Protein AF-A0A7S4FBF1-F1 (afdb_monomer)

pLDDT: mean 82.81, std 14.01, range [40.41, 96.81]

Radius of gyration: 45.43 Å; Cα contacts (8 Å, |Δi|>4): 68; chains: 1; bounding box: 79×94×120 Å

Secondary structure (DSSP, 8-state):
--------TT------S--TT-PPPPSSSPPPTTSHHHHHHHHTT--TT--SSTTS-S--SPPPP----S-PPTTHHHHHHHHHHHHHHSPPPPHHHHHHH--HHHHHHHHHHHHHHHHHHHHHHHHHHTTEETTTTEE-SSHHHHHHHHHSHHHHHHHHHHHHHHHHHHHHHHTS---------TTSSS--

Foldseek 3Di:
DDDDPDDDPPPPPDPPDDCVPADDDDLVDDGDCPHPVNVVCVVVVDDPPFADDDVSPHDNGDDDDDDPPDPDDPCPVVVVVVVVCVVVVDDDDDPVRVVVPDDPVRVVVVVVVVVVVVVVVVVLVVVQVVLADPLVRDGDNDPVVSVCCCPDPVSVVSVVVVVVVVVVVVVVVVPDDPDPPPDDDPPPPPDD

Mean predicted aligned error: 16.83 Å

Sequence (192 aa):
ADGDRALSIDARIEQAFDDTGVVMASMDAPVPQWNRGYQLLRLMGWKENTGLGKDGGGIVDPVRIREQVTTSGLGKETEYNERAEEATESRRALTSELIAFEDDAGREAREEKVAAQELIAERLKREIANFYCEVCDKQYTKVTEFENHMSSYDHHHKKRFKEMREAEKARTKASKPQAKKERKDPAILAAE

InterPro domains:
  IPR000467 G-patch domain [PF01585] (35-75)
  IPR000467 G-patch domain [PS50174] (33-79)
  IPR000467 G-patch domain [SM00443] (31-77)
  IPR013087 Zinc finger C2H2-type [PS00028] (133-155)
  IPR013087 Zinc finger C2H2-type [PS50157] (131-160)
  IPR036236 Zinc finger C2H2 superfamily [SSF57667] (125-167)

Structure (mmCIF, N/CA/C/O backbone):
data_AF-A0A7S4FBF1-F1
#
_entry.id   AF-A0A7S4FBF1-F1
#
loop_
_atom_site.group_PDB
_atom_site.id
_atom_site.type_symbol
_atom_site.label_atom_id
_atom_site.label_alt_id
_atom_site.label_comp_id
_atom_site.label_asym_id
_atom_site.label_entity_id
_atom_site.label_seq_id
_atom_site.pdbx_PDB_ins_code
_atom_site.Cartn_x
_atom_site.Cartn_y
_atom_site.Cartn_z
_atom_site.occupancy
_atom_site.B_iso_or_equiv
_atom_site.auth_seq_id
_atom_site.auth_comp_id
_atom_site.auth_asym_id
_atom_site.auth_atom_id
_atom_site.pdbx_PDB_model_num
ATOM 1 N N . ALA A 1 1 ? 6.937 57.266 -41.050 1.00 41.81 1 ALA A N 1
ATOM 2 C CA . ALA A 1 1 ? 5.584 56.783 -40.707 1.00 41.81 1 ALA A CA 1
ATOM 3 C C . ALA A 1 1 ? 5.590 55.305 -41.032 1.00 41.81 1 ALA A C 1
ATOM 5 O O . ALA A 1 1 ? 5.145 54.900 -42.097 1.00 41.81 1 ALA A O 1
ATOM 6 N N . ASP A 1 2 ? 6.247 54.550 -40.158 1.00 44.56 2 ASP A N 1
ATOM 7 C CA . ASP A 1 2 ? 6.531 53.132 -40.333 1.00 44.56 2 ASP A CA 1
ATOM 8 C C . ASP A 1 2 ? 5.468 52.364 -39.560 1.00 44.56 2 ASP A C 1
ATOM 10 O O . ASP A 1 2 ? 5.410 52.425 -38.335 1.00 44.56 2 ASP A O 1
ATOM 14 N N . GLY A 1 3 ? 4.547 51.759 -40.306 1.00 47.88 3 GLY A N 1
ATOM 15 C CA . GLY A 1 3 ? 3.503 50.906 -39.761 1.00 47.88 3 GLY A CA 1
ATOM 16 C C . GLY A 1 3 ? 4.058 49.509 -39.525 1.00 47.88 3 GLY A C 1
ATOM 17 O O . GLY A 1 3 ? 4.472 48.837 -40.472 1.00 47.88 3 GLY A O 1
ATOM 18 N N . ASP A 1 4 ? 4.055 49.093 -38.264 1.00 50.22 4 ASP A N 1
ATOM 19 C CA . ASP A 1 4 ? 4.448 47.769 -37.800 1.00 50.22 4 ASP A CA 1
ATOM 20 C C . ASP A 1 4 ? 3.741 46.656 -38.584 1.00 50.22 4 ASP A C 1
ATOM 22 O O . ASP A 1 4 ? 2.526 46.467 -38.507 1.00 50.22 4 ASP A O 1
ATOM 26 N N . ARG A 1 5 ? 4.519 45.862 -39.325 1.00 62.75 5 ARG A N 1
ATOM 27 C CA . ARG A 1 5 ? 4.049 44.631 -39.971 1.00 62.75 5 ARG A CA 1
ATOM 28 C C . ARG A 1 5 ? 4.113 43.472 -38.973 1.00 62.75 5 ARG A C 1
ATOM 30 O O . ARG A 1 5 ? 4.871 42.525 -39.159 1.00 62.75 5 ARG A O 1
ATOM 37 N N . ALA A 1 6 ? 3.339 43.560 -37.895 1.00 60.00 6 ALA A N 1
ATOM 38 C CA . ALA A 1 6 ? 3.151 42.449 -36.969 1.00 60.00 6 ALA A CA 1
ATOM 39 C C . ALA A 1 6 ? 2.113 41.478 -37.557 1.00 60.00 6 ALA A C 1
ATOM 41 O O . ALA A 1 6 ? 0.929 41.798 -37.646 1.00 60.00 6 ALA A O 1
ATOM 42 N N . LEU A 1 7 ? 2.555 40.298 -38.001 1.00 58.97 7 LEU A N 1
ATOM 43 C CA . LEU A 1 7 ? 1.640 39.201 -38.325 1.00 58.97 7 LEU A CA 1
ATOM 44 C C . LEU A 1 7 ? 1.011 38.705 -37.014 1.00 58.97 7 LEU A C 1
ATOM 46 O O . LEU A 1 7 ? 1.727 38.420 -36.055 1.00 58.97 7 LEU A O 1
ATOM 50 N N . SER A 1 8 ? -0.321 38.646 -36.960 1.00 64.88 8 SER A N 1
ATOM 51 C CA . SER A 1 8 ? -1.076 38.202 -35.785 1.00 64.88 8 SER A CA 1
ATOM 52 C C . SER A 1 8 ? -0.702 36.771 -35.401 1.00 64.88 8 SER A C 1
ATOM 54 O O . SER A 1 8 ? -0.670 35.899 -36.267 1.00 64.88 8 SER A O 1
ATOM 56 N N . ILE A 1 9 ? -0.495 36.514 -34.108 1.00 58.53 9 ILE A N 1
ATOM 57 C CA . ILE A 1 9 ? -0.177 35.182 -33.557 1.00 58.53 9 ILE A CA 1
ATOM 58 C C . ILE A 1 9 ? -1.266 34.144 -33.906 1.00 58.53 9 ILE A C 1
ATOM 60 O O . ILE A 1 9 ? -0.962 32.967 -34.071 1.00 58.53 9 ILE A O 1
ATOM 64 N N . ASP A 1 10 ? -2.502 34.598 -34.132 1.00 58.41 10 ASP A N 1
ATOM 65 C CA . ASP A 1 10 ? -3.644 33.766 -34.535 1.00 58.41 10 ASP A CA 1
ATOM 66 C C . ASP A 1 10 ? -3.776 33.561 -36.056 1.00 58.41 10 ASP A C 1
ATOM 68 O O . ASP A 1 10 ? -4.777 33.018 -36.528 1.00 58.41 10 ASP A O 1
ATOM 72 N N . ALA A 1 11 ? -2.789 33.986 -36.854 1.00 58.47 11 ALA A N 1
ATOM 73 C CA . ALA A 1 11 ? -2.749 33.662 -38.275 1.00 58.47 11 ALA A CA 1
ATOM 74 C C . ALA A 1 11 ? -2.477 32.160 -38.423 1.00 58.47 11 ALA A C 1
ATOM 76 O O . ALA A 1 11 ? -1.329 31.721 -38.501 1.00 58.47 11 ALA A O 1
ATOM 77 N N . ARG A 1 12 ? -3.551 31.363 -38.431 1.00 57.41 12 ARG A N 1
ATOM 78 C CA . ARG A 1 12 ? -3.523 29.942 -38.769 1.00 57.41 12 ARG A CA 1
ATOM 79 C C . ARG A 1 12 ? -2.766 29.804 -40.086 1.00 57.41 12 ARG A C 1
ATOM 81 O O . ARG A 1 12 ? -3.244 30.252 -41.123 1.00 57.41 12 ARG A O 1
ATOM 88 N N . ILE A 1 13 ? -1.566 29.233 -40.020 1.00 62.06 13 ILE A N 1
ATOM 89 C CA . ILE A 1 13 ? -0.769 28.901 -41.198 1.00 62.06 13 ILE A CA 1
ATOM 90 C C . ILE A 1 13 ? -1.584 27.854 -41.954 1.00 62.06 13 ILE A C 1
ATOM 92 O O . ILE A 1 13 ? -1.598 26.682 -41.585 1.00 62.06 13 ILE A O 1
ATOM 96 N N . GLU A 1 14 ? -2.346 28.286 -42.955 1.00 60.09 14 GLU A N 1
ATOM 97 C CA . GLU A 1 14 ? -3.004 27.360 -43.862 1.00 60.09 14 GLU A CA 1
ATOM 98 C C . GLU A 1 14 ? -1.907 26.635 -44.637 1.00 60.09 14 GLU A C 1
ATOM 100 O O . GLU A 1 14 ? -1.045 27.247 -45.273 1.00 60.09 14 GLU A O 1
ATOM 105 N N . GLN A 1 15 ? -1.896 25.312 -44.508 1.00 55.44 15 GLN A N 1
ATOM 106 C CA . GLN A 1 15 ? -0.948 24.439 -45.176 1.00 55.44 15 GLN A CA 1
ATOM 107 C C . GLN A 1 15 ? -1.244 24.519 -46.682 1.00 55.44 15 GLN A C 1
ATOM 109 O O . GLN A 1 15 ? -2.117 23.835 -47.200 1.00 55.44 15 GLN A O 1
ATOM 114 N N . ALA A 1 16 ? -0.558 25.419 -47.389 1.00 57.91 16 ALA A N 1
ATOM 115 C CA . ALA A 1 16 ? -0.802 25.732 -48.802 1.00 57.91 16 ALA A CA 1
ATOM 116 C C . ALA A 1 16 ? -0.334 24.630 -49.780 1.00 57.91 16 ALA A C 1
ATOM 118 O O . ALA A 1 16 ? -0.187 24.877 -50.977 1.00 57.91 16 ALA A O 1
ATOM 119 N N . PHE A 1 17 ? -0.051 23.427 -49.279 1.00 60.22 17 PHE A N 1
ATOM 120 C CA . PHE A 1 17 ? 0.452 22.302 -50.052 1.00 60.22 17 PHE A CA 1
ATOM 121 C C . PHE A 1 17 ? -0.444 21.086 -49.816 1.00 60.22 17 PHE A C 1
ATOM 123 O O . PHE A 1 17 ? -0.614 20.659 -48.679 1.00 60.22 17 PHE A O 1
ATOM 130 N N . ASP A 1 18 ? -1.005 20.556 -50.901 1.00 62.62 18 ASP A N 1
ATOM 131 C CA . ASP A 1 18 ? -1.851 19.363 -50.909 1.00 62.62 18 ASP A CA 1
ATOM 132 C C . ASP A 1 18 ? -0.997 18.117 -50.600 1.00 62.62 18 ASP A C 1
ATOM 134 O O . ASP A 1 18 ? -0.200 17.659 -51.426 1.00 62.62 18 ASP A O 1
ATOM 138 N N . ASP A 1 19 ? -1.105 17.608 -49.371 1.00 63.88 19 ASP A N 1
ATOM 139 C CA . ASP A 1 19 ? -0.347 16.472 -48.837 1.00 63.88 19 ASP A CA 1
ATOM 140 C C . ASP A 1 19 ? -1.054 15.121 -49.039 1.00 63.88 19 ASP A C 1
ATOM 142 O O . ASP A 1 19 ? -0.494 14.074 -48.705 1.00 63.88 19 ASP A O 1
ATOM 146 N N . THR A 1 20 ? -2.226 15.115 -49.683 1.00 64.25 20 THR A N 1
ATOM 147 C CA . THR A 1 20 ? -3.090 13.935 -49.881 1.00 64.25 20 THR A CA 1
ATOM 148 C C . THR A 1 20 ? -2.447 12.785 -50.673 1.00 64.25 20 THR A C 1
ATOM 150 O O . THR A 1 20 ? -2.983 11.677 -50.701 1.00 64.25 20 THR A O 1
ATOM 153 N N . GLY A 1 21 ? -1.274 13.003 -51.281 1.00 62.16 21 GLY A N 1
ATOM 154 C CA . GLY A 1 21 ? -0.477 11.989 -51.984 1.00 62.16 21 GLY A CA 1
ATOM 155 C C . GLY A 1 21 ? 0.921 11.728 -51.405 1.00 62.16 21 GLY A C 1
ATOM 156 O O . GLY A 1 21 ? 1.704 11.006 -52.029 1.00 62.16 21 GLY A O 1
ATOM 157 N N . VAL A 1 22 ? 1.278 12.318 -50.259 1.00 63.56 22 VAL A N 1
ATOM 158 C CA . VAL A 1 22 ? 2.599 12.152 -49.633 1.00 63.56 22 VAL A CA 1
ATOM 159 C C . VAL A 1 22 ? 2.485 11.187 -48.458 1.00 63.56 22 VAL A C 1
ATOM 161 O O . VAL A 1 22 ? 1.877 11.488 -47.438 1.00 63.56 22 VAL A O 1
ATOM 164 N N . VAL A 1 23 ? 3.109 10.013 -48.577 1.00 66.62 23 VAL A N 1
ATOM 165 C CA . VAL A 1 23 ? 3.256 9.110 -47.427 1.00 66.62 23 VAL A CA 1
ATOM 166 C C . VAL A 1 23 ? 4.219 9.748 -46.431 1.00 66.62 23 VAL A C 1
ATOM 168 O O . VAL A 1 23 ? 5.390 9.977 -46.754 1.00 66.62 23 VAL A O 1
ATOM 171 N N . MET A 1 24 ? 3.708 10.031 -45.233 1.00 68.69 24 MET A N 1
ATOM 172 C CA . MET A 1 24 ? 4.491 10.542 -44.112 1.00 68.69 24 MET A CA 1
ATOM 173 C C . MET A 1 24 ? 5.532 9.511 -43.678 1.00 68.69 24 MET A C 1
ATOM 175 O O . MET A 1 24 ? 5.262 8.309 -43.645 1.00 68.69 24 MET A O 1
ATOM 179 N N . ALA A 1 25 ? 6.733 9.984 -43.351 1.00 72.56 25 ALA A N 1
ATOM 180 C CA . ALA A 1 25 ? 7.774 9.121 -42.816 1.00 72.56 25 ALA A CA 1
ATOM 181 C C . ALA A 1 25 ? 7.333 8.558 -41.455 1.00 72.56 25 ALA A C 1
ATOM 183 O O . ALA A 1 25 ? 6.896 9.307 -40.581 1.00 72.56 25 ALA A O 1
ATOM 184 N N . SER A 1 26 ? 7.459 7.243 -41.287 1.00 80.25 26 SER A N 1
ATOM 185 C CA . SER A 1 26 ? 7.300 6.562 -40.001 1.00 80.25 26 SER A CA 1
ATOM 186 C C . SER A 1 26 ? 8.677 6.286 -39.398 1.00 80.25 26 SER A C 1
ATOM 188 O O . SER A 1 26 ? 9.653 6.127 -40.130 1.00 80.25 26 SER A O 1
ATOM 190 N N . MET A 1 27 ? 8.765 6.195 -38.069 1.00 81.56 27 MET A N 1
ATOM 191 C CA . MET A 1 27 ? 9.983 5.719 -37.399 1.00 81.56 27 MET A CA 1
ATOM 192 C C . MET A 1 27 ? 10.215 4.213 -37.602 1.00 81.56 27 MET A C 1
ATOM 194 O O . MET A 1 27 ? 11.328 3.740 -37.392 1.00 81.56 27 MET A O 1
ATOM 198 N N . ASP A 1 28 ? 9.184 3.460 -37.996 1.00 83.88 28 ASP A N 1
ATOM 199 C CA . ASP A 1 28 ? 9.226 1.994 -38.050 1.00 83.88 28 ASP A CA 1
ATOM 200 C C . ASP A 1 28 ? 9.431 1.426 -39.459 1.00 83.88 28 ASP A C 1
ATOM 202 O O . ASP A 1 28 ? 9.789 0.259 -39.601 1.00 83.88 28 ASP A O 1
ATOM 206 N N . ALA A 1 29 ? 9.208 2.228 -40.505 1.00 86.00 29 ALA A N 1
ATOM 207 C CA . ALA A 1 29 ? 9.303 1.781 -41.891 1.00 86.00 29 ALA A CA 1
ATOM 208 C C . ALA A 1 29 ? 10.042 2.807 -42.765 1.00 86.00 29 ALA A C 1
ATOM 210 O O . ALA A 1 29 ? 9.767 4.007 -42.655 1.00 86.00 29 ALA A O 1
ATOM 211 N N . PRO A 1 30 ? 10.938 2.360 -43.667 1.00 84.94 30 PRO A N 1
ATOM 212 C CA . PRO A 1 30 ? 11.642 3.255 -44.572 1.00 84.94 30 PRO A CA 1
ATOM 213 C C . PRO A 1 30 ? 10.675 3.906 -45.565 1.00 84.94 30 PRO A C 1
ATOM 215 O O . PRO A 1 30 ? 9.668 3.325 -45.977 1.00 84.94 30 PRO A O 1
ATOM 218 N N . VAL A 1 31 ? 11.010 5.125 -45.986 1.00 85.69 31 VAL A N 1
ATOM 219 C CA . VAL A 1 31 ? 10.231 5.860 -46.986 1.00 85.69 31 VAL A CA 1
ATOM 220 C C . VAL A 1 31 ? 10.289 5.110 -48.327 1.00 85.69 31 VAL A C 1
ATOM 222 O O . VAL A 1 31 ? 11.383 4.770 -48.784 1.00 85.69 31 VAL A O 1
ATOM 225 N N . PRO A 1 32 ? 9.147 4.852 -48.992 1.00 88.12 32 PRO A N 1
ATOM 226 C CA . PRO A 1 32 ? 9.122 4.041 -50.203 1.00 88.12 32 PRO A CA 1
ATOM 227 C C . PRO A 1 32 ? 9.789 4.745 -51.390 1.00 88.12 32 PRO A C 1
ATOM 229 O O . PRO A 1 32 ? 9.781 5.973 -51.494 1.00 88.12 32 PRO A O 1
ATOM 232 N N . GLN A 1 33 ? 10.294 3.960 -52.349 1.00 88.31 33 GLN A N 1
ATOM 233 C CA . GLN A 1 33 ? 11.134 4.477 -53.439 1.00 88.31 33 GLN A CA 1
ATOM 234 C C . GLN A 1 33 ? 10.450 5.488 -54.373 1.00 88.31 33 GLN A C 1
ATOM 236 O O . GLN A 1 33 ? 11.104 6.287 -55.044 1.00 88.31 33 GLN A O 1
ATOM 241 N N . TRP A 1 34 ? 9.122 5.432 -54.453 1.00 87.19 34 TRP A N 1
ATOM 242 C CA . TRP A 1 34 ? 8.322 6.336 -55.274 1.00 87.19 34 TRP A CA 1
ATOM 243 C C . TRP A 1 34 ? 8.125 7.711 -54.625 1.00 87.19 34 TRP A C 1
ATOM 245 O O . TRP A 1 34 ? 7.717 8.651 -55.306 1.00 87.19 34 TRP A O 1
ATOM 255 N N . ASN A 1 35 ? 8.410 7.850 -53.325 1.00 88.00 35 ASN A N 1
ATOM 256 C CA . ASN A 1 35 ? 8.294 9.123 -52.632 1.00 88.00 35 ASN A CA 1
ATOM 257 C C . ASN A 1 35 ? 9.267 10.138 -53.253 1.00 88.00 35 ASN A C 1
ATOM 259 O O . ASN A 1 35 ? 10.450 9.853 -53.458 1.00 88.00 35 ASN A O 1
ATOM 263 N N . ARG A 1 36 ? 8.775 11.350 -53.521 1.00 87.12 36 ARG A N 1
ATOM 264 C CA . ARG A 1 36 ? 9.565 12.426 -54.139 1.00 87.12 36 ARG A CA 1
ATOM 265 C C . ARG A 1 36 ? 10.841 12.736 -53.349 1.00 87.12 36 ARG A C 1
ATOM 267 O O . ARG A 1 36 ? 11.885 12.947 -53.955 1.00 87.12 36 ARG A O 1
ATOM 274 N N . GLY A 1 37 ? 10.788 12.706 -52.016 1.00 87.31 37 GLY A N 1
ATOM 275 C CA . GLY A 1 37 ? 11.958 12.912 -51.157 1.00 87.31 37 GLY A CA 1
ATOM 276 C C . GLY A 1 37 ? 13.026 11.831 -51.340 1.00 87.31 37 GLY A C 1
ATOM 277 O O . GLY A 1 37 ? 14.204 12.150 -51.487 1.00 87.31 37 GLY A O 1
ATOM 278 N N . TYR A 1 38 ? 12.617 10.563 -51.432 1.00 90.38 38 TYR A N 1
ATOM 279 C CA . TYR A 1 38 ? 13.526 9.448 -51.712 1.00 90.38 38 TYR A CA 1
ATOM 280 C C . TYR A 1 38 ? 14.187 9.596 -53.096 1.00 90.38 38 TYR A C 1
ATOM 282 O O . TYR A 1 38 ? 15.397 9.409 -53.240 1.00 90.38 38 TYR A O 1
ATOM 290 N N . GLN A 1 39 ? 13.417 9.992 -54.116 1.00 90.44 39 GLN A N 1
ATOM 291 C CA . GLN A 1 39 ? 13.937 10.221 -55.471 1.00 90.44 39 GLN A CA 1
ATOM 292 C C . GLN A 1 39 ? 14.945 11.377 -55.523 1.00 90.44 39 GLN A C 1
ATOM 294 O O . GLN A 1 39 ? 15.990 11.253 -56.164 1.00 90.44 39 GLN A O 1
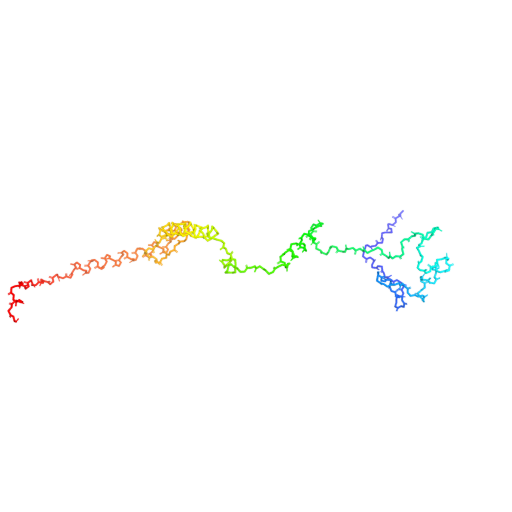ATOM 299 N N . LEU A 1 40 ? 14.666 12.478 -54.820 1.00 90.75 40 LEU A N 1
ATOM 300 C CA . LEU A 1 40 ? 15.567 13.628 -54.735 1.00 90.75 40 LEU A CA 1
ATOM 301 C C . LEU A 1 40 ? 16.881 13.275 -54.030 1.00 90.75 40 LEU A C 1
ATOM 303 O O . LEU A 1 40 ? 17.948 13.643 -54.517 1.00 90.75 40 LEU A O 1
ATOM 307 N N . LEU A 1 41 ? 16.825 12.520 -52.930 1.00 90.81 41 LEU A N 1
ATOM 308 C CA . LEU A 1 41 ? 18.026 12.060 -52.229 1.00 90.81 41 LEU A CA 1
ATOM 309 C C . LEU A 1 41 ? 18.899 11.185 -53.135 1.00 90.81 41 LEU A C 1
ATOM 311 O O . LEU A 1 41 ? 20.104 11.421 -53.236 1.00 90.81 41 LEU A O 1
ATOM 315 N N . ARG A 1 42 ? 18.295 10.236 -53.862 1.00 92.19 42 ARG A N 1
ATOM 316 C CA . ARG A 1 42 ? 19.018 9.421 -54.853 1.00 92.19 42 ARG A CA 1
ATOM 317 C C . ARG A 1 42 ? 19.701 10.267 -55.923 1.00 92.19 42 ARG A C 1
ATOM 319 O O . ARG A 1 42 ? 20.840 9.977 -56.283 1.00 92.19 42 ARG A O 1
ATOM 326 N N . LEU A 1 43 ? 19.035 11.314 -56.415 1.00 95.19 43 LEU A N 1
ATOM 327 C CA . LEU A 1 43 ? 19.605 12.221 -57.416 1.00 95.19 43 LEU A CA 1
ATOM 328 C C . LEU A 1 43 ? 20.816 12.997 -56.875 1.00 95.19 43 LEU A C 1
ATOM 330 O O . LEU A 1 43 ? 21.768 13.239 -57.610 1.00 95.19 43 LEU A O 1
ATOM 334 N N . MET A 1 44 ? 20.810 13.323 -55.582 1.00 92.56 44 MET A N 1
ATOM 335 C CA . MET A 1 44 ? 21.927 13.972 -54.885 1.00 92.56 44 MET A CA 1
ATOM 336 C C . MET A 1 44 ? 23.071 13.008 -54.525 1.00 92.56 44 MET A C 1
ATOM 338 O O . MET A 1 44 ? 24.017 13.398 -53.843 1.00 92.56 44 MET A O 1
ATOM 342 N N . GLY A 1 45 ? 23.012 11.753 -54.983 1.00 90.69 45 GLY A N 1
ATOM 343 C CA . GLY A 1 45 ? 24.063 10.755 -54.780 1.00 90.69 45 GLY A CA 1
ATOM 344 C C . GLY A 1 45 ? 23.931 9.942 -53.491 1.00 90.69 45 GLY A C 1
ATOM 345 O O . GLY A 1 45 ? 24.825 9.151 -53.185 1.00 90.69 45 GLY A O 1
ATOM 346 N N . TRP A 1 46 ? 22.829 10.091 -52.747 1.00 92.81 46 TRP A N 1
ATOM 347 C CA . TRP A 1 46 ? 22.530 9.208 -51.620 1.00 92.81 46 TRP A CA 1
ATOM 348 C C . TRP A 1 46 ? 22.188 7.793 -52.110 1.00 92.81 46 TRP A C 1
ATOM 350 O O . TRP A 1 46 ? 21.541 7.605 -53.144 1.00 92.81 46 TRP A O 1
ATOM 360 N N . LYS A 1 47 ? 22.624 6.785 -51.350 1.00 89.94 47 LYS A N 1
ATOM 361 C CA . LYS A 1 47 ? 22.387 5.364 -51.619 1.00 89.94 47 LYS A CA 1
ATOM 362 C C . LYS A 1 47 ? 21.512 4.779 -50.520 1.00 89.94 47 LYS A C 1
ATOM 364 O O . LYS A 1 47 ? 21.704 5.078 -49.344 1.00 89.94 47 LYS A O 1
ATOM 369 N N . GLU A 1 48 ? 20.585 3.915 -50.914 1.00 87.31 48 GLU A N 1
ATOM 370 C CA . GLU A 1 48 ? 19.705 3.214 -49.979 1.00 87.31 48 GLU A CA 1
ATOM 371 C C . GLU A 1 48 ? 20.521 2.439 -48.932 1.00 87.31 48 GLU A C 1
ATOM 373 O O . GLU A 1 48 ? 21.598 1.920 -49.234 1.00 87.31 48 GLU A O 1
ATOM 378 N N . ASN A 1 49 ? 20.027 2.403 -47.691 1.00 84.94 49 ASN A N 1
ATOM 379 C CA . ASN A 1 49 ? 20.674 1.765 -46.535 1.00 84.94 49 ASN A CA 1
ATOM 380 C C . ASN A 1 49 ? 22.069 2.308 -46.181 1.00 84.94 49 ASN A C 1
ATOM 382 O O . ASN A 1 49 ? 22.825 1.656 -45.464 1.00 84.94 49 ASN A O 1
ATOM 386 N N . THR A 1 50 ? 22.420 3.499 -46.672 1.00 89.56 50 THR A N 1
ATOM 387 C CA . THR A 1 50 ? 23.677 4.169 -46.329 1.00 89.56 50 THR A CA 1
ATOM 388 C C . THR A 1 50 ? 23.382 5.424 -45.518 1.00 89.56 50 THR A C 1
ATOM 390 O O . THR A 1 50 ? 22.471 6.190 -45.848 1.00 89.56 50 THR A O 1
ATOM 393 N N . GLY A 1 51 ? 24.157 5.646 -44.457 1.00 90.25 51 GLY A N 1
ATOM 394 C CA . GLY A 1 51 ? 24.081 6.868 -43.669 1.00 90.25 51 GLY A CA 1
ATOM 395 C C . GLY A 1 51 ? 24.459 8.089 -44.502 1.00 90.25 51 GLY A C 1
ATOM 396 O O . GLY A 1 51 ? 25.185 7.993 -45.493 1.00 90.25 51 GLY A O 1
ATOM 397 N N . LEU A 1 52 ? 23.974 9.265 -44.112 1.00 90.12 52 LEU A N 1
ATOM 398 C CA . LEU A 1 52 ? 24.375 10.515 -44.757 1.00 90.12 52 LEU A CA 1
ATOM 399 C C . LEU A 1 52 ? 25.776 10.951 -44.281 1.00 90.12 52 LEU A C 1
ATOM 401 O O . LEU A 1 52 ? 26.222 10.574 -43.200 1.00 90.12 52 LEU A O 1
ATOM 405 N N . GLY A 1 53 ? 26.473 11.769 -45.069 1.00 89.00 53 GLY A N 1
ATOM 406 C CA . GLY A 1 53 ? 27.799 12.305 -44.735 1.00 89.00 53 GLY A CA 1
ATOM 407 C C . GLY A 1 53 ? 28.887 11.864 -45.714 1.00 89.00 53 GLY A C 1
ATOM 408 O O . GLY A 1 53 ? 28.657 11.012 -46.567 1.00 89.00 53 GLY A O 1
ATOM 409 N N . LYS A 1 54 ? 30.080 12.461 -45.595 1.00 89.50 54 LYS A N 1
ATOM 410 C CA . LYS A 1 54 ? 31.202 12.272 -46.535 1.00 89.50 54 LYS A CA 1
ATOM 411 C C . LYS A 1 54 ? 31.583 10.800 -46.731 1.00 89.50 54 LYS A C 1
ATOM 413 O O . LYS A 1 54 ? 31.779 10.369 -47.861 1.00 89.50 54 LYS A O 1
ATOM 418 N N . ASP A 1 55 ? 31.650 10.057 -45.631 1.00 90.06 55 ASP A N 1
ATOM 419 C CA . ASP A 1 55 ? 32.048 8.646 -45.615 1.00 90.06 55 ASP A CA 1
ATOM 420 C C . ASP A 1 55 ? 30.838 7.703 -45.466 1.00 90.06 55 ASP A C 1
ATOM 422 O O . ASP A 1 55 ? 31.000 6.505 -45.260 1.00 90.06 55 ASP A O 1
ATOM 426 N N . GLY A 1 56 ? 29.610 8.236 -45.523 1.00 86.62 56 GLY A N 1
ATOM 427 C CA . GLY A 1 56 ? 28.379 7.460 -45.342 1.00 86.62 56 GLY A CA 1
ATOM 428 C C . GLY A 1 56 ? 28.141 6.924 -43.922 1.00 86.62 56 GLY A C 1
ATOM 429 O O . GLY A 1 56 ? 27.273 6.079 -43.725 1.00 86.62 56 GLY A O 1
ATOM 430 N N . GLY A 1 57 ? 28.904 7.398 -42.931 1.00 90.50 57 GLY A N 1
ATOM 431 C CA . GLY A 1 57 ? 28.849 6.944 -41.533 1.00 90.50 57 GLY A CA 1
ATOM 432 C C . GLY A 1 57 ? 27.753 7.582 -40.669 1.00 90.50 57 GLY A C 1
ATOM 433 O O . GLY A 1 57 ? 27.802 7.465 -39.447 1.00 90.50 57 GLY A O 1
ATOM 434 N N . GLY A 1 58 ? 26.806 8.308 -41.266 1.00 92.31 58 GLY A N 1
ATOM 435 C CA . GLY A 1 58 ? 25.672 8.878 -40.542 1.00 92.31 58 GLY A CA 1
ATOM 436 C C . GLY A 1 58 ? 24.710 7.814 -40.009 1.00 92.31 58 GLY A C 1
ATOM 437 O O . GLY A 1 58 ? 24.705 6.667 -40.452 1.00 92.31 58 GLY A O 1
ATOM 438 N N . ILE A 1 59 ? 23.857 8.214 -39.067 1.00 91.19 59 ILE A N 1
ATOM 439 C CA . ILE A 1 59 ? 22.801 7.351 -38.531 1.00 91.19 59 ILE A CA 1
ATOM 440 C C . ILE A 1 59 ? 21.811 7.022 -39.663 1.00 91.19 59 ILE A C 1
ATOM 442 O O . ILE A 1 59 ? 21.329 7.927 -40.344 1.00 91.19 59 ILE A O 1
ATOM 446 N N . VAL A 1 60 ? 21.544 5.729 -39.868 1.00 90.31 60 VAL A N 1
ATOM 447 C CA . VAL A 1 60 ? 20.629 5.227 -40.908 1.00 90.31 60 VAL A CA 1
ATOM 448 C C . VAL A 1 60 ? 19.175 5.299 -40.442 1.00 90.31 60 VAL A C 1
ATOM 450 O O . VAL A 1 60 ? 18.329 5.825 -41.161 1.00 90.31 60 VAL A O 1
ATOM 453 N N . ASP A 1 61 ? 18.901 4.820 -39.227 1.00 88.62 61 ASP A N 1
ATOM 454 C CA . ASP A 1 61 ? 17.549 4.760 -38.673 1.00 88.62 61 ASP A CA 1
ATOM 455 C C . ASP A 1 61 ? 17.221 6.001 -37.827 1.00 88.62 61 ASP A C 1
ATOM 457 O O . ASP A 1 61 ? 18.070 6.476 -37.068 1.00 88.62 61 ASP A O 1
ATOM 461 N N . PRO A 1 62 ? 15.991 6.537 -37.889 1.00 89.56 62 PRO A N 1
ATOM 462 C CA . PRO A 1 62 ? 15.603 7.682 -37.074 1.00 89.56 62 PRO A CA 1
ATOM 463 C C . PRO A 1 62 ? 15.817 7.442 -35.572 1.00 89.56 62 PRO A C 1
ATOM 465 O O . PRO A 1 62 ? 15.486 6.384 -35.033 1.00 89.56 62 PRO A O 1
ATOM 468 N N . VAL A 1 63 ? 16.324 8.456 -34.864 1.00 90.94 63 VAL A N 1
ATOM 469 C CA . VAL A 1 63 ? 16.468 8.394 -33.403 1.00 90.94 63 VAL A CA 1
ATOM 470 C C . VAL A 1 63 ? 15.081 8.365 -32.762 1.00 90.94 63 VAL A C 1
ATOM 472 O O . VAL A 1 63 ? 14.291 9.296 -32.925 1.00 90.94 63 VAL A O 1
ATOM 475 N N . ARG A 1 64 ? 14.787 7.300 -32.008 1.00 87.88 64 ARG A N 1
ATOM 476 C CA . ARG A 1 64 ? 13.507 7.143 -31.308 1.00 87.88 64 ARG A CA 1
ATOM 477 C C . ARG A 1 64 ? 13.432 8.084 -30.112 1.00 87.88 64 ARG A C 1
ATOM 479 O O . ARG A 1 64 ? 14.260 8.017 -29.204 1.00 87.88 64 ARG A O 1
ATOM 486 N N . ILE A 1 65 ? 12.402 8.919 -30.091 1.00 88.00 65 ILE A N 1
ATOM 487 C CA . ILE A 1 65 ? 12.093 9.778 -28.950 1.00 88.00 65 ILE A CA 1
ATOM 488 C C . ILE A 1 65 ? 11.204 8.974 -27.999 1.00 88.00 65 ILE A C 1
ATOM 490 O O . ILE A 1 65 ? 10.130 8.521 -28.387 1.00 88.00 65 ILE A O 1
ATOM 494 N N . ARG A 1 66 ? 11.657 8.771 -26.757 1.00 83.12 66 ARG A N 1
ATOM 495 C CA . ARG A 1 66 ? 10.821 8.194 -25.696 1.00 83.12 66 ARG A CA 1
ATOM 496 C C . ARG A 1 66 ? 9.972 9.304 -25.096 1.00 83.12 66 ARG A C 1
ATOM 498 O O . ARG A 1 66 ? 10.503 10.183 -24.421 1.00 83.12 66 ARG A O 1
ATOM 505 N N . GLU A 1 67 ? 8.673 9.268 -25.347 1.00 82.12 67 GLU A N 1
ATOM 506 C CA . GLU A 1 67 ? 7.742 10.214 -24.743 1.00 82.12 67 GLU A CA 1
ATOM 507 C C . GLU A 1 67 ? 7.491 9.837 -23.278 1.00 82.12 67 GLU A C 1
ATOM 509 O O . GLU A 1 67 ? 7.104 8.714 -22.964 1.00 82.12 6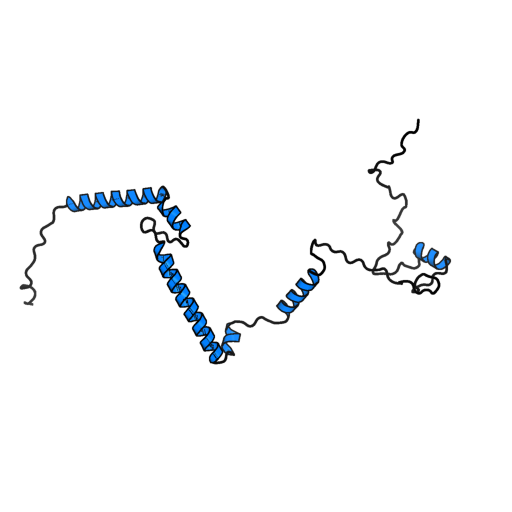7 GLU A O 1
ATOM 514 N N . GLN A 1 68 ? 7.739 10.777 -22.369 1.00 82.75 68 GLN A N 1
ATOM 515 C CA . GLN A 1 68 ? 7.364 10.647 -20.964 1.00 82.75 68 GLN A CA 1
ATOM 516 C C . GLN A 1 68 ? 5.968 11.250 -20.808 1.00 82.75 68 GLN A C 1
ATOM 518 O O . GLN A 1 68 ? 5.815 12.457 -20.639 1.00 82.75 68 GLN A O 1
ATOM 523 N N . VAL A 1 69 ? 4.949 10.400 -20.932 1.00 80.62 69 VAL A N 1
ATOM 524 C CA . VAL A 1 69 ? 3.536 10.812 -20.853 1.00 80.62 69 VAL A CA 1
ATOM 525 C C . VAL A 1 69 ? 3.142 11.172 -19.413 1.00 80.62 69 VAL A C 1
ATOM 527 O O . VAL A 1 69 ? 2.229 11.961 -19.176 1.00 80.62 69 VAL A O 1
ATOM 530 N N . THR A 1 70 ? 3.840 10.610 -18.426 1.00 84.94 70 THR A N 1
ATOM 531 C CA . THR A 1 70 ? 3.592 10.832 -17.000 1.00 84.94 70 THR A CA 1
ATOM 532 C C . THR A 1 70 ? 4.504 11.914 -16.427 1.00 84.94 70 THR A C 1
ATOM 534 O O . THR A 1 70 ? 5.657 12.063 -16.816 1.00 84.94 70 THR A O 1
ATOM 537 N N . THR A 1 71 ? 4.031 12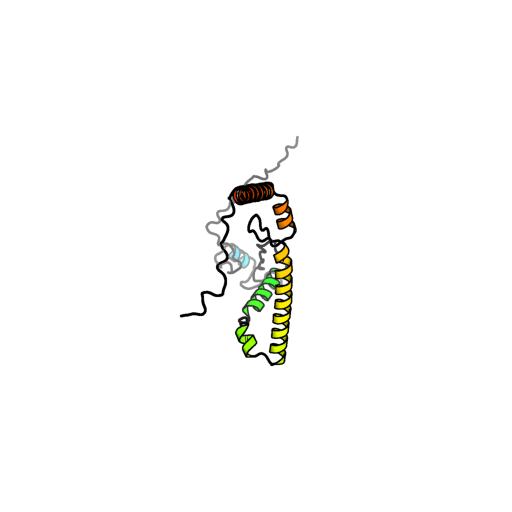.624 -15.400 1.00 87.50 71 THR A N 1
ATOM 538 C CA . THR A 1 71 ? 4.841 13.581 -14.620 1.00 87.50 71 THR A CA 1
ATOM 539 C C . THR A 1 71 ? 5.755 12.890 -13.598 1.00 87.50 71 THR A C 1
ATOM 541 O O . THR A 1 71 ? 6.099 13.466 -12.565 1.00 87.50 71 THR A O 1
ATOM 544 N N . SER A 1 72 ? 6.084 11.617 -13.820 1.00 85.69 72 SER A N 1
ATOM 545 C CA . SER A 1 72 ? 6.976 10.857 -12.951 1.00 85.69 72 SER A CA 1
ATOM 546 C C . SER A 1 72 ? 8.417 11.320 -13.138 1.00 85.69 72 SER A C 1
ATOM 548 O O . SER A 1 72 ? 8.832 11.668 -14.240 1.00 85.69 72 SER A O 1
ATOM 550 N N . GLY A 1 73 ? 9.196 11.303 -12.056 1.00 90.31 73 GLY A N 1
ATOM 551 C CA . GLY A 1 73 ? 10.628 11.574 -12.140 1.00 90.31 73 GLY A CA 1
ATOM 552 C C . GLY A 1 73 ? 11.342 10.574 -13.054 1.00 90.31 73 GLY A C 1
ATOM 553 O O . GLY A 1 73 ? 10.923 9.420 -13.183 1.00 90.31 73 GLY A O 1
ATOM 554 N N . LEU A 1 74 ? 12.445 11.015 -13.660 1.00 86.81 74 LEU A N 1
ATOM 555 C CA . LEU A 1 74 ? 13.315 10.151 -14.458 1.00 86.81 74 LEU A CA 1
ATOM 556 C C . LEU A 1 74 ? 13.771 8.946 -13.615 1.00 86.81 74 LEU A C 1
ATOM 558 O O . LEU A 1 74 ? 14.189 9.116 -12.472 1.00 86.81 74 LEU A O 1
ATOM 562 N N . GLY A 1 75 ? 13.667 7.735 -14.169 1.00 86.88 75 GLY A N 1
ATOM 563 C CA . GLY A 1 75 ? 14.033 6.486 -13.483 1.00 86.88 75 GLY A CA 1
ATOM 564 C C . GLY A 1 75 ? 12.963 5.915 -12.542 1.00 86.88 75 GLY A C 1
ATOM 565 O O . GLY A 1 75 ? 13.137 4.824 -12.012 1.00 86.88 75 GLY A O 1
ATOM 566 N N . LYS A 1 76 ? 11.825 6.593 -12.345 1.00 90.56 76 LYS A N 1
ATOM 567 C CA . LYS A 1 76 ? 10.753 6.045 -11.500 1.00 90.56 76 LYS A CA 1
ATOM 568 C C . LYS A 1 76 ? 10.043 4.855 -12.155 1.00 90.56 76 LYS A C 1
ATOM 570 O O . LYS A 1 76 ? 9.648 3.920 -11.468 1.00 90.56 76 LYS A O 1
ATOM 575 N N . GLU A 1 77 ? 9.896 4.886 -13.476 1.00 87.50 77 GLU A N 1
ATOM 576 C CA . GLU A 1 77 ? 9.295 3.797 -14.254 1.00 87.50 77 GLU 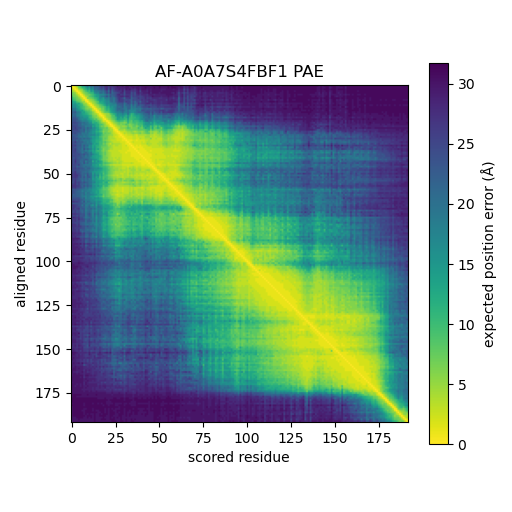A CA 1
ATOM 577 C C . GLU A 1 77 ? 10.096 2.492 -14.131 1.00 87.50 77 GLU A C 1
ATOM 579 O O . GLU A 1 77 ? 9.508 1.431 -13.937 1.00 87.50 77 GLU A O 1
ATOM 584 N N . THR A 1 78 ? 11.430 2.568 -14.157 1.00 89.12 78 THR A N 1
ATOM 585 C CA . THR A 1 78 ? 12.292 1.387 -14.006 1.00 89.12 78 THR A CA 1
ATOM 586 C C . THR A 1 78 ? 12.161 0.777 -12.615 1.00 89.12 78 THR A C 1
ATOM 588 O O . THR A 1 78 ? 11.956 -0.423 -12.506 1.00 89.12 78 THR A O 1
ATOM 591 N N . GLU A 1 79 ? 12.155 1.602 -11.563 1.00 90.62 79 GLU A N 1
ATOM 592 C CA . GLU A 1 79 ? 11.939 1.137 -10.183 1.00 90.62 79 GLU A CA 1
ATOM 593 C C . GLU A 1 79 ? 10.569 0.454 -10.015 1.00 90.62 79 GLU A C 1
ATOM 595 O O . GLU A 1 79 ? 10.453 -0.574 -9.348 1.00 90.62 79 GLU A O 1
ATOM 600 N N . TYR A 1 80 ? 9.509 1.012 -10.615 1.00 89.00 80 TYR A N 1
ATOM 601 C CA . TYR A 1 80 ? 8.183 0.393 -10.557 1.00 89.00 80 TYR A CA 1
ATOM 602 C C . TYR A 1 80 ? 8.147 -0.960 -11.262 1.00 89.00 80 TYR A C 1
ATOM 604 O O . TYR A 1 80 ? 7.544 -1.888 -10.723 1.00 89.00 80 TYR A O 1
ATOM 612 N N . ASN A 1 81 ? 8.785 -1.074 -12.427 1.00 89.75 81 ASN A N 1
ATOM 613 C CA . ASN A 1 81 ? 8.849 -2.328 -13.169 1.00 89.75 81 ASN A CA 1
ATOM 614 C C . ASN A 1 81 ? 9.642 -3.387 -12.402 1.00 89.75 81 ASN A C 1
ATOM 616 O O . ASN A 1 81 ? 9.122 -4.476 -12.205 1.00 89.75 81 ASN A O 1
ATOM 620 N N . GLU A 1 82 ? 10.820 -3.052 -11.871 1.00 92.31 82 GLU A N 1
ATOM 621 C CA . GLU A 1 82 ? 11.629 -3.969 -11.051 1.00 92.31 82 GLU A CA 1
ATOM 622 C C . GLU A 1 82 ? 10.845 -4.474 -9.836 1.00 92.31 82 GLU A C 1
ATOM 624 O O . GLU A 1 82 ? 10.792 -5.670 -9.560 1.00 92.31 82 GLU A O 1
ATOM 629 N N . ARG A 1 83 ? 10.149 -3.574 -9.134 1.00 89.88 83 ARG A N 1
ATOM 630 C CA . ARG A 1 83 ? 9.320 -3.955 -7.987 1.00 89.88 83 ARG A CA 1
ATOM 631 C C . ARG A 1 83 ? 8.117 -4.809 -8.390 1.00 89.88 83 ARG A C 1
ATOM 633 O O . ARG A 1 83 ? 7.679 -5.658 -7.613 1.00 89.88 83 ARG A O 1
ATOM 640 N N . ALA A 1 84 ? 7.533 -4.554 -9.559 1.00 91.56 84 ALA A N 1
ATOM 641 C CA . ALA A 1 84 ? 6.438 -5.357 -10.090 1.00 91.56 84 ALA A CA 1
ATOM 642 C C . ALA A 1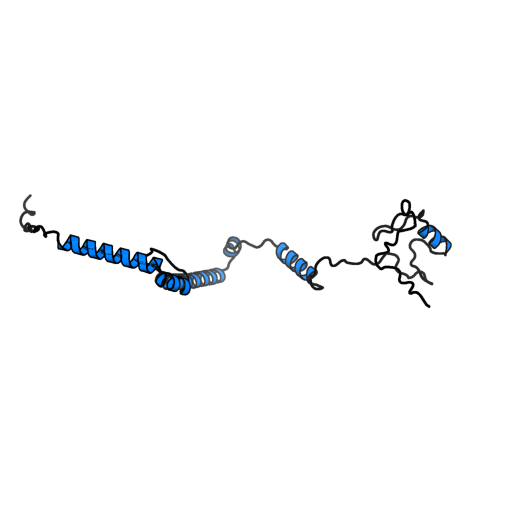 84 ? 6.927 -6.755 -10.493 1.00 91.56 84 ALA A C 1
ATOM 644 O O . ALA A 1 84 ? 6.255 -7.740 -10.189 1.00 91.56 84 ALA A O 1
ATOM 645 N N . GLU A 1 85 ? 8.103 -6.848 -11.109 1.00 90.62 85 GLU A N 1
ATOM 646 C CA . GLU A 1 85 ? 8.782 -8.101 -11.433 1.00 90.62 85 GLU A CA 1
ATOM 647 C C . GLU A 1 85 ? 9.088 -8.892 -10.159 1.00 90.62 85 GLU A C 1
ATOM 649 O O . GLU A 1 85 ? 8.600 -10.006 -10.029 1.00 90.62 85 GLU A O 1
ATOM 654 N N . GLU A 1 86 ? 9.738 -8.301 -9.154 1.00 88.88 86 GLU A N 1
ATOM 655 C CA . GLU A 1 86 ? 10.022 -8.960 -7.867 1.00 88.88 86 GLU A CA 1
ATOM 656 C C . GLU A 1 86 ? 8.735 -9.445 -7.172 1.00 88.88 86 GLU A C 1
ATOM 658 O O . GLU A 1 86 ? 8.658 -10.547 -6.626 1.00 88.88 86 GLU A O 1
ATOM 663 N N . ALA A 1 87 ? 7.668 -8.641 -7.222 1.00 87.94 87 ALA A N 1
ATOM 664 C CA . ALA A 1 87 ? 6.381 -9.019 -6.651 1.00 87.94 87 ALA A CA 1
ATOM 665 C C . ALA A 1 87 ? 5.678 -10.157 -7.414 1.00 87.94 87 ALA A C 1
ATOM 667 O O . ALA A 1 87 ? 4.813 -10.813 -6.826 1.00 87.94 87 ALA A O 1
ATOM 668 N N . THR A 1 88 ? 6.006 -10.362 -8.694 1.00 85.88 88 THR A N 1
ATOM 669 C CA . THR A 1 88 ? 5.400 -11.378 -9.574 1.00 85.88 88 THR A CA 1
ATOM 670 C C . THR A 1 88 ? 6.308 -12.575 -9.851 1.00 85.88 88 THR A C 1
ATOM 672 O O . THR A 1 88 ? 5.813 -13.595 -10.326 1.00 85.88 88 THR A O 1
ATOM 675 N N . GLU A 1 89 ? 7.592 -12.496 -9.502 1.00 85.00 89 GLU A N 1
ATOM 676 C CA . GLU A 1 89 ? 8.594 -13.536 -9.745 1.00 85.00 89 GLU A CA 1
ATOM 677 C C . GLU A 1 89 ? 8.228 -14.853 -9.055 1.00 85.00 89 GLU A C 1
ATOM 679 O O . GLU A 1 89 ? 8.429 -15.936 -9.603 1.00 85.00 89 GLU A O 1
ATOM 684 N N . SER A 1 90 ? 7.634 -14.779 -7.862 1.00 80.19 90 SER A N 1
ATOM 685 C CA . SER A 1 90 ? 7.241 -15.966 -7.113 1.00 80.19 90 SER A CA 1
ATOM 686 C C . SER A 1 90 ? 5.838 -15.864 -6.528 1.00 80.19 90 SER A C 1
ATOM 688 O O . SER A 1 90 ? 5.356 -14.809 -6.104 1.00 80.19 90 SER A O 1
ATOM 690 N N . ARG A 1 91 ? 5.164 -17.017 -6.461 1.00 85.00 91 ARG A N 1
ATOM 691 C CA . ARG A 1 91 ? 3.951 -17.160 -5.655 1.00 85.00 91 ARG A CA 1
ATOM 692 C C . ARG A 1 91 ? 4.336 -16.915 -4.198 1.00 85.00 91 ARG A C 1
ATOM 694 O O . ARG A 1 91 ? 5.113 -17.679 -3.632 1.00 85.00 91 ARG A O 1
ATOM 701 N N . ARG A 1 92 ? 3.737 -15.903 -3.569 1.00 85.06 92 ARG A N 1
ATOM 702 C CA . ARG A 1 92 ? 3.848 -15.706 -2.117 1.00 85.06 92 ARG A CA 1
ATOM 703 C C . ARG A 1 92 ? 3.334 -16.958 -1.405 1.00 85.06 92 ARG A C 1
ATOM 705 O O . ARG A 1 92 ? 2.157 -17.297 -1.549 1.00 85.06 92 ARG A O 1
ATOM 712 N N . ALA A 1 93 ? 4.215 -17.637 -0.671 1.00 85.19 93 ALA A N 1
ATOM 713 C CA . ALA A 1 93 ? 3.843 -18.796 0.131 1.00 85.19 93 ALA A CA 1
ATOM 714 C C . ALA A 1 93 ? 2.771 -18.394 1.150 1.00 85.19 93 ALA A C 1
ATOM 716 O O . ALA A 1 93 ? 2.838 -17.322 1.762 1.00 85.19 93 ALA A O 1
ATOM 717 N N . LEU A 1 94 ? 1.763 -19.248 1.315 1.00 87.75 94 LEU A N 1
ATOM 718 C CA . LEU A 1 94 ? 0.748 -19.026 2.340 1.00 87.75 94 LEU A CA 1
ATOM 719 C C . LEU A 1 94 ? 1.380 -19.210 3.722 1.00 87.75 94 LEU A C 1
ATOM 721 O O . LEU A 1 94 ? 2.277 -20.031 3.901 1.00 87.75 94 LEU A O 1
ATOM 725 N N . THR A 1 95 ? 0.869 -18.503 4.731 1.00 83.19 95 THR A N 1
ATOM 726 C CA . THR A 1 95 ? 1.340 -18.675 6.115 1.00 83.19 95 THR A CA 1
ATOM 727 C C . THR A 1 95 ? 1.212 -20.127 6.571 1.00 83.19 95 THR A C 1
ATOM 729 O O . THR A 1 95 ? 2.108 -20.630 7.229 1.00 83.19 95 THR A O 1
ATOM 732 N N . SER A 1 96 ? 0.165 -20.843 6.150 1.00 86.12 96 SER A N 1
ATOM 733 C CA . SER A 1 96 ? -0.008 -22.273 6.434 1.00 86.12 96 SER A CA 1
ATOM 734 C C . SER A 1 96 ? 1.050 -23.170 5.786 1.00 86.12 96 SER A C 1
ATOM 736 O O . SER A 1 96 ? 1.393 -24.199 6.355 1.00 86.12 96 SER A O 1
ATOM 738 N N . GLU A 1 97 ? 1.553 -22.803 4.604 1.00 86.62 97 GLU A N 1
ATOM 739 C CA . GLU A 1 97 ? 2.629 -23.536 3.927 1.00 86.62 97 GLU A CA 1
ATOM 740 C C . GLU A 1 97 ? 3.957 -23.297 4.652 1.00 86.62 97 GLU A C 1
ATOM 742 O O . GLU A 1 97 ? 4.668 -24.253 4.935 1.00 86.62 97 GLU A O 1
ATOM 747 N N . LEU A 1 98 ? 4.245 -22.046 5.035 1.00 85.94 98 LEU A N 1
ATOM 748 C CA . LEU A 1 98 ? 5.433 -21.701 5.822 1.00 85.94 98 LEU A CA 1
ATOM 749 C C . LEU A 1 98 ? 5.456 -22.475 7.152 1.00 85.94 98 LEU A C 1
ATOM 751 O O . LEU A 1 98 ? 6.426 -23.158 7.456 1.00 85.94 98 LEU A O 1
ATOM 755 N N . ILE A 1 99 ? 4.327 -22.465 7.867 1.00 84.62 99 ILE A N 1
ATOM 756 C CA . ILE A 1 99 ? 4.125 -23.144 9.155 1.00 84.62 99 ILE A CA 1
ATOM 757 C C . ILE A 1 99 ? 4.357 -24.659 9.067 1.00 84.62 99 ILE A C 1
ATOM 759 O O . ILE A 1 99 ? 4.775 -25.264 10.052 1.00 84.62 99 ILE A O 1
ATOM 763 N N . ALA A 1 100 ? 4.080 -25.281 7.917 1.00 83.44 100 ALA A N 1
ATOM 764 C CA . ALA A 1 100 ? 4.257 -26.719 7.727 1.00 83.44 100 ALA A CA 1
ATOM 765 C C . ALA A 1 100 ? 5.732 -27.137 7.590 1.00 83.44 100 ALA A C 1
ATOM 767 O O . ALA A 1 100 ? 6.057 -28.283 7.893 1.00 83.44 100 ALA A O 1
ATOM 768 N N . PHE A 1 101 ? 6.607 -26.224 7.153 1.00 79.31 101 PHE A N 1
ATOM 769 C CA . PHE A 1 101 ? 8.045 -26.462 6.969 1.00 79.31 101 PHE A CA 1
ATOM 770 C C . PHE A 1 101 ? 8.919 -25.798 8.047 1.00 79.31 101 PHE A C 1
ATOM 772 O O . PHE A 1 101 ? 10.141 -25.850 7.949 1.00 79.31 101 PHE A O 1
ATOM 779 N N . GLU A 1 102 ? 8.320 -25.154 9.052 1.00 83.25 102 GLU A N 1
ATOM 780 C CA . GLU A 1 102 ? 9.053 -24.504 10.142 1.00 83.25 102 GLU A CA 1
ATOM 781 C C . GLU A 1 102 ? 9.712 -25.527 11.086 1.00 83.25 102 GLU A C 1
ATOM 783 O O . GLU A 1 102 ? 9.070 -26.478 11.537 1.00 83.25 102 GLU A O 1
ATOM 788 N N . ASP A 1 103 ? 10.978 -25.276 11.437 1.00 90.12 103 ASP A N 1
ATOM 789 C CA . ASP A 1 103 ? 11.695 -25.985 12.502 1.00 90.12 103 ASP A CA 1
ATOM 790 C C . ASP A 1 103 ? 11.094 -25.670 13.888 1.00 90.12 103 ASP A C 1
ATOM 792 O O . ASP A 1 103 ? 10.397 -24.666 14.074 1.00 90.12 103 ASP A O 1
ATOM 796 N N . ASP A 1 104 ? 11.415 -26.480 14.902 1.00 85.12 104 ASP A N 1
ATOM 797 C CA . ASP A 1 104 ? 10.887 -26.316 16.269 1.00 85.12 104 ASP A CA 1
ATOM 798 C C . ASP A 1 104 ? 11.179 -24.926 16.869 1.00 85.12 104 ASP A C 1
ATOM 800 O O . ASP A 1 104 ? 10.314 -24.335 17.515 1.00 85.12 104 ASP A O 1
ATOM 804 N N . ALA A 1 105 ? 12.344 -24.344 16.570 1.00 87.62 105 ALA A N 1
ATOM 805 C CA . ALA A 1 105 ? 12.683 -22.977 16.975 1.00 87.62 105 ALA A CA 1
ATOM 806 C C . ALA A 1 105 ? 11.797 -21.911 16.293 1.00 87.62 105 ALA A C 1
ATOM 808 O O . ALA A 1 105 ? 11.484 -20.876 16.882 1.00 87.62 105 ALA A O 1
ATOM 809 N N . GLY A 1 106 ? 11.367 -22.158 15.050 1.00 86.25 106 GLY A N 1
ATOM 810 C CA . GLY A 1 106 ? 10.442 -21.282 14.325 1.00 86.25 106 GLY A CA 1
ATOM 811 C C . GLY A 1 106 ? 9.034 -21.319 14.919 1.00 86.25 106 GLY A C 1
ATOM 812 O O . GLY A 1 106 ? 8.398 -20.273 15.082 1.00 86.25 106 GLY A O 1
ATOM 813 N N . ARG A 1 107 ? 8.587 -22.513 15.327 1.00 85.38 107 ARG A N 1
ATOM 814 C CA . ARG A 1 107 ? 7.322 -22.704 16.043 1.00 85.38 107 ARG A CA 1
ATOM 815 C C . ARG A 1 107 ? 7.306 -21.938 17.365 1.00 85.38 107 ARG A C 1
ATOM 817 O O . ARG A 1 107 ? 6.377 -21.164 17.583 1.00 85.38 107 ARG A O 1
ATOM 824 N N . GLU A 1 108 ? 8.336 -22.100 18.194 1.00 90.44 108 GLU A N 1
ATOM 825 C CA . GLU A 1 108 ? 8.437 -21.420 19.493 1.00 90.44 108 GLU A CA 1
ATOM 826 C C . GLU A 1 108 ? 8.418 -19.891 19.332 1.00 90.44 108 GLU A C 1
ATOM 828 O O . GLU A 1 108 ? 7.640 -19.206 19.993 1.00 90.44 108 GLU A O 1
ATOM 833 N N . ALA A 1 109 ? 9.168 -19.342 18.371 1.00 92.56 109 ALA A N 1
ATOM 834 C CA . ALA A 1 109 ? 9.175 -17.901 18.107 1.00 92.56 109 ALA A CA 1
ATOM 835 C C . ALA A 1 109 ? 7.808 -17.360 17.641 1.00 92.56 109 ALA A C 1
ATOM 837 O O . ALA A 1 109 ? 7.458 -16.204 17.896 1.00 92.56 109 ALA A O 1
ATOM 838 N N . ARG A 1 110 ? 7.020 -18.163 16.919 1.00 88.88 110 ARG A N 1
ATOM 839 C CA . ARG A 1 110 ? 5.654 -17.804 16.514 1.00 88.88 110 ARG A CA 1
ATOM 840 C C . ARG A 1 110 ? 4.691 -17.875 17.692 1.00 88.88 110 ARG A C 1
ATOM 842 O O . ARG A 1 110 ? 3.885 -16.961 17.845 1.00 88.88 110 ARG A O 1
ATOM 849 N N . GLU A 1 111 ? 4.790 -18.910 18.516 1.00 92.12 111 GLU A N 1
ATOM 850 C CA . GLU A 1 111 ? 4.013 -19.039 19.749 1.00 92.12 111 GLU A CA 1
ATOM 851 C C . GLU A 1 111 ? 4.309 -17.882 20.712 1.00 92.12 111 GLU A C 1
ATOM 853 O O . GLU A 1 111 ? 3.373 -17.266 21.214 1.00 92.12 111 GLU A O 1
ATOM 858 N N . GLU A 1 112 ? 5.573 -17.483 20.872 1.00 95.06 112 GLU A N 1
ATOM 859 C CA . GLU A 1 112 ? 5.968 -16.313 21.666 1.00 95.06 112 GLU A CA 1
ATOM 860 C C . GLU A 1 112 ? 5.379 -15.014 21.098 1.00 95.06 112 GLU A C 1
ATOM 862 O O . GLU A 1 112 ? 4.834 -14.197 21.841 1.00 95.06 112 GLU A O 1
ATOM 867 N N . LYS A 1 113 ? 5.423 -14.819 19.772 1.00 93.81 113 LYS A N 1
ATOM 868 C CA . LYS A 1 113 ? 4.811 -13.647 19.121 1.00 93.81 113 LYS A CA 1
ATOM 869 C C . LYS A 1 113 ? 3.301 -13.608 19.314 1.00 93.81 113 LYS A C 1
ATOM 871 O O . LYS A 1 113 ? 2.763 -12.534 19.581 1.00 93.81 113 LYS A O 1
ATOM 876 N N . VAL A 1 114 ? 2.621 -14.745 19.173 1.00 95.94 114 VAL A N 1
ATOM 877 C CA . VAL A 1 114 ? 1.174 -14.846 19.404 1.00 95.94 114 VAL A CA 1
ATOM 878 C C . VAL A 1 114 ? 0.867 -14.567 20.872 1.00 95.94 114 VAL A C 1
ATOM 880 O O . VAL A 1 114 ? 0.035 -13.710 21.146 1.00 95.94 114 VAL A O 1
ATOM 883 N N . ALA A 1 115 ? 1.600 -15.169 21.809 1.00 95.88 115 ALA A N 1
ATOM 884 C CA . ALA A 1 115 ? 1.443 -14.916 23.238 1.00 95.88 115 ALA A CA 1
ATOM 885 C C . ALA A 1 115 ? 1.674 -13.434 23.589 1.00 95.88 115 ALA A C 1
ATOM 887 O O . ALA A 1 115 ? 0.884 -12.830 24.314 1.00 95.88 115 ALA A O 1
ATOM 888 N N . ALA A 1 116 ? 2.705 -12.800 23.025 1.00 95.44 116 ALA A N 1
ATOM 889 C CA . ALA A 1 116 ? 2.962 -11.373 23.205 1.00 95.44 116 ALA A CA 1
ATOM 890 C C . ALA A 1 116 ? 1.820 -10.508 22.645 1.00 95.44 116 ALA A C 1
ATOM 892 O O . ALA A 1 116 ? 1.384 -9.554 23.295 1.00 95.44 116 ALA A O 1
ATOM 893 N N . GLN A 1 117 ? 1.299 -10.844 21.461 1.00 93.88 117 GLN A N 1
ATOM 894 C CA . GLN A 1 117 ? 0.148 -10.158 20.869 1.00 93.88 117 GLN A CA 1
ATOM 895 C C . GLN A 1 117 ? -1.123 -10.345 21.700 1.00 93.88 117 GLN A C 1
ATOM 897 O O . GLN A 1 117 ? -1.871 -9.385 21.878 1.00 93.88 117 GLN A O 1
ATOM 902 N N . GLU A 1 118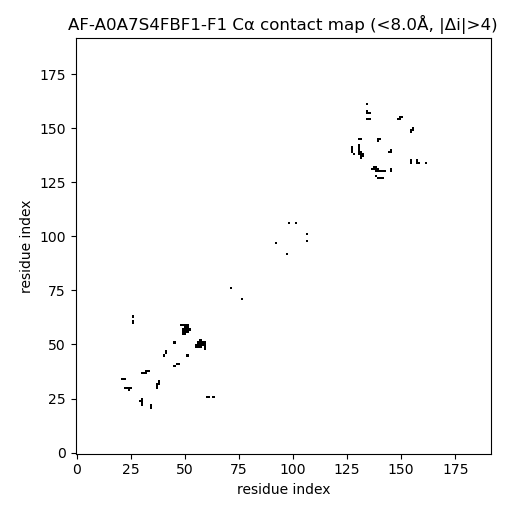 ? -1.357 -11.535 22.245 1.00 96.00 118 GLU A N 1
ATOM 903 C CA . GLU A 1 118 ? -2.490 -11.823 23.124 1.00 96.00 118 GLU A CA 1
ATOM 904 C C . GLU A 1 118 ? -2.414 -11.021 24.423 1.00 96.00 118 GLU A C 1
ATOM 906 O O . GLU A 1 118 ? -3.411 -10.413 24.813 1.00 96.00 118 GLU A O 1
ATOM 911 N N . LEU A 1 119 ? -1.233 -10.916 25.039 1.00 96.81 119 LEU A N 1
ATOM 912 C CA . LEU A 1 119 ? -1.017 -10.078 26.221 1.00 96.81 119 LEU A CA 1
ATOM 913 C C . LEU A 1 119 ? -1.291 -8.597 25.930 1.00 96.81 119 LEU A C 1
ATOM 915 O O . LEU A 1 119 ? -1.965 -7.917 26.709 1.00 96.81 119 LEU A O 1
ATOM 919 N N . ILE A 1 120 ? -0.807 -8.089 24.792 1.00 95.56 120 ILE A N 1
ATOM 920 C CA . ILE A 1 120 ? -1.081 -6.713 24.353 1.00 95.56 120 ILE A CA 1
ATOM 921 C C . ILE A 1 120 ? -2.581 -6.524 24.102 1.00 95.56 120 ILE A C 1
ATOM 923 O O . ILE A 1 120 ? -3.155 -5.522 24.528 1.00 95.56 120 ILE A O 1
ATOM 927 N N . ALA A 1 121 ? -3.236 -7.485 23.450 1.00 95.19 121 ALA A N 1
ATOM 928 C CA . ALA A 1 121 ? -4.661 -7.426 23.156 1.00 95.19 121 ALA A CA 1
ATOM 929 C C . ALA A 1 121 ? -5.516 -7.482 24.429 1.00 95.19 121 ALA A C 1
ATOM 931 O O . ALA A 1 121 ? -6.503 -6.755 24.537 1.00 95.19 121 ALA A O 1
ATOM 932 N N . GLU A 1 122 ? -5.155 -8.308 25.409 1.00 95.19 122 GLU A N 1
ATOM 933 C CA . GLU A 1 122 ? -5.847 -8.376 26.695 1.00 95.19 122 GLU A CA 1
ATOM 934 C C . GLU A 1 122 ? -5.676 -7.074 27.483 1.00 95.19 122 GLU A C 1
ATOM 936 O O . GLU A 1 122 ? -6.645 -6.536 28.026 1.00 95.19 122 GLU A O 1
ATOM 941 N N . ARG A 1 123 ? -4.460 -6.516 27.482 1.00 94.50 123 ARG A N 1
ATOM 942 C CA . ARG A 1 123 ? -4.189 -5.204 28.068 1.00 94.50 123 ARG A CA 1
ATOM 943 C C . ARG A 1 123 ? -5.054 -4.120 27.421 1.00 94.50 123 ARG A C 1
ATOM 945 O O . ARG A 1 123 ? -5.733 -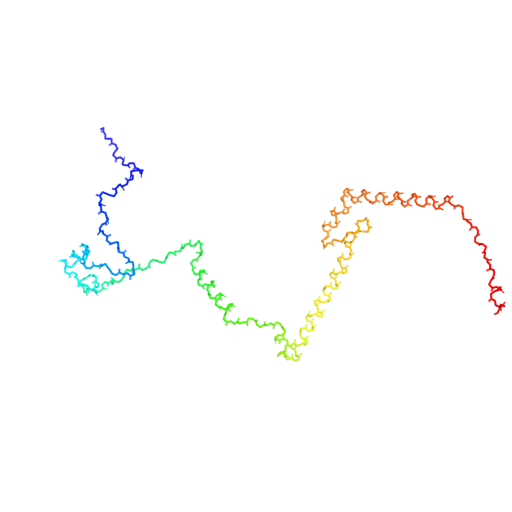3.388 28.138 1.00 94.50 123 ARG A O 1
ATOM 952 N N . LEU A 1 124 ? -5.085 -4.063 26.089 1.00 90.81 124 LEU A N 1
ATOM 953 C CA . LEU A 1 124 ? -5.901 -3.109 25.339 1.00 90.81 124 LEU A CA 1
ATOM 954 C C . LEU A 1 124 ? -7.393 -3.279 25.660 1.00 90.81 124 LEU A C 1
ATOM 956 O O . LEU A 1 124 ? -8.095 -2.295 25.862 1.00 90.81 124 LEU A O 1
ATOM 960 N N . LYS A 1 125 ? -7.887 -4.520 25.759 1.00 90.81 125 LYS A N 1
ATOM 961 C CA . LYS A 1 125 ? -9.282 -4.805 26.135 1.00 90.81 125 LYS A CA 1
ATOM 962 C C . LYS A 1 125 ? -9.622 -4.273 27.527 1.00 90.81 125 LYS A C 1
ATOM 964 O O . LYS A 1 125 ? -10.685 -3.677 27.683 1.00 90.81 125 LYS A O 1
ATOM 969 N N . ARG A 1 126 ? -8.741 -4.449 28.522 1.00 91.31 126 ARG A N 1
ATOM 970 C CA . ARG A 1 126 ? -8.952 -3.880 29.868 1.00 91.31 126 ARG A CA 1
ATOM 971 C C . ARG A 1 126 ? -8.954 -2.358 29.849 1.00 91.31 126 ARG A C 1
ATOM 973 O O . ARG A 1 126 ? -9.802 -1.753 30.491 1.00 91.31 126 ARG A O 1
ATOM 980 N N . GLU A 1 127 ? -8.031 -1.746 29.115 1.00 89.88 127 GLU A N 1
ATOM 981 C CA . GLU A 1 127 ? -7.967 -0.287 28.995 1.00 89.88 127 GLU A CA 1
ATOM 982 C C . GLU A 1 127 ? -9.217 0.268 28.293 1.00 89.88 127 GLU A C 1
ATOM 984 O O . GLU A 1 127 ? -9.809 1.234 28.768 1.00 89.88 127 GLU A O 1
ATOM 989 N N . ILE A 1 128 ? -9.678 -0.386 27.222 1.00 90.50 128 ILE A N 1
ATOM 990 C CA . ILE A 1 128 ? -10.884 0.002 26.484 1.00 90.50 128 ILE A CA 1
ATOM 991 C C . ILE A 1 128 ? -12.142 -0.174 27.342 1.00 90.50 128 ILE A C 1
ATOM 993 O O . ILE A 1 128 ? -13.021 0.681 27.285 1.00 90.50 128 ILE A O 1
ATOM 997 N N . ALA A 1 129 ? -12.232 -1.208 28.186 1.00 89.88 129 ALA A N 1
ATOM 998 C CA . ALA A 1 129 ? -13.381 -1.427 29.075 1.00 89.88 129 ALA A CA 1
ATOM 999 C C . ALA A 1 129 ? -13.701 -0.222 29.986 1.00 89.88 129 ALA A C 1
ATOM 1001 O O . ALA A 1 129 ? -14.853 -0.037 30.371 1.00 89.88 129 ALA A O 1
ATOM 1002 N N . ASN A 1 130 ? -12.718 0.641 30.269 1.00 89.62 130 ASN A N 1
ATOM 1003 C CA . ASN A 1 130 ? -12.920 1.875 31.034 1.00 89.62 130 ASN A CA 1
ATOM 1004 C C . ASN A 1 130 ? -13.754 2.930 30.283 1.00 89.62 130 ASN A C 1
ATOM 1006 O O . ASN A 1 130 ? -14.335 3.812 30.910 1.00 89.62 130 ASN A O 1
ATOM 1010 N N . PHE A 1 131 ? -13.837 2.851 28.954 1.00 94.50 131 PHE A N 1
ATOM 1011 C CA . PHE A 1 131 ? -14.587 3.776 28.099 1.00 94.50 131 PHE A CA 1
ATOM 1012 C C . PHE A 1 131 ? -16.004 3.268 27.784 1.00 94.50 131 PHE A C 1
ATOM 1014 O O . PHE A 1 131 ? -16.516 3.448 26.675 1.00 94.50 131 PHE A O 1
ATOM 1021 N N . TYR A 1 132 ? -16.644 2.611 28.753 1.00 94.50 132 TYR A N 1
ATOM 1022 C CA . TYR A 1 132 ? -18.029 2.157 28.657 1.00 94.50 132 TYR A CA 1
ATOM 1023 C C . TYR A 1 132 ? -18.988 3.147 29.324 1.00 94.50 132 TYR A C 1
ATOM 1025 O O . TYR A 1 132 ? -18.764 3.595 30.447 1.00 94.50 132 TYR A O 1
ATOM 1033 N N . CYS A 1 133 ? -20.103 3.464 28.662 1.00 94.44 133 CYS A N 1
ATOM 1034 C CA . CYS A 1 133 ? -21.165 4.281 29.243 1.00 94.44 133 CYS A CA 1
ATOM 1035 C C . CYS A 1 133 ? -22.413 3.448 29.582 1.00 94.44 133 CYS A C 1
ATOM 1037 O O . CYS A 1 133 ? -23.196 3.120 28.694 1.00 94.44 133 CYS A O 1
ATOM 1039 N N . GLU A 1 134 ? -22.681 3.223 30.872 1.00 91.88 134 GLU A N 1
ATOM 1040 C CA . GLU A 1 134 ? -23.847 2.466 31.384 1.00 91.88 134 GLU A CA 1
ATOM 1041 C C . GLU A 1 134 ? -25.213 3.168 31.228 1.00 91.88 134 GLU A C 1
ATOM 1043 O O . GLU A 1 134 ? -26.281 2.591 31.452 1.00 91.88 134 GLU A O 1
ATOM 1048 N N . VAL A 1 135 ? -25.217 4.472 30.948 1.00 92.56 135 VAL A N 1
ATOM 1049 C CA . VAL A 1 135 ? -26.459 5.227 30.696 1.00 92.56 135 VAL A CA 1
ATOM 1050 C C . VAL A 1 135 ? -26.899 5.030 29.250 1.00 92.56 135 VAL A C 1
ATOM 1052 O O . VAL A 1 135 ? -28.093 5.002 28.937 1.00 92.56 135 VAL A O 1
ATOM 1055 N N . CYS A 1 136 ? -25.920 4.927 28.357 1.00 92.75 136 CYS A N 1
ATOM 1056 C CA . CYS A 1 136 ? -26.139 4.894 26.925 1.00 92.75 136 CYS A CA 1
ATOM 1057 C C . CYS A 1 136 ? -25.978 3.504 26.315 1.00 92.75 136 CYS A C 1
ATOM 1059 O O . CYS A 1 136 ? -26.427 3.346 25.183 1.00 92.75 136 CYS A O 1
ATOM 1061 N N . ASP A 1 137 ? -25.408 2.555 27.061 1.00 92.25 137 ASP A N 1
ATOM 1062 C CA . ASP A 1 137 ? -24.991 1.220 26.624 1.00 92.25 137 ASP A CA 1
ATOM 1063 C C . ASP A 1 137 ? -24.101 1.295 25.378 1.00 92.25 137 ASP A C 1
ATOM 1065 O O . ASP A 1 137 ? -24.331 0.645 24.359 1.00 92.25 137 ASP A O 1
ATOM 1069 N N . LYS A 1 138 ? -23.100 2.183 25.447 1.00 92.94 138 LYS A N 1
ATOM 1070 C CA . LYS A 1 138 ? -22.165 2.471 24.353 1.00 92.94 138 LYS A CA 1
ATOM 1071 C C . LYS A 1 138 ? -20.730 2.273 24.816 1.00 92.94 138 LYS A C 1
ATOM 1073 O O . LYS A 1 138 ? -20.336 2.808 25.850 1.00 92.94 138 LYS A O 1
ATOM 1078 N N . GLN A 1 139 ? -19.975 1.540 24.006 1.00 94.19 139 GLN A N 1
ATOM 1079 C CA . GLN A 1 139 ? -18.545 1.326 24.167 1.00 94.19 139 GLN A CA 1
ATOM 1080 C C . GLN A 1 139 ? -17.772 2.265 23.245 1.00 94.19 139 GLN A C 1
ATOM 1082 O O . GLN A 1 139 ? -18.066 2.333 22.051 1.00 94.19 139 GLN A O 1
ATOM 1087 N N . TYR A 1 140 ? -16.770 2.950 23.787 1.00 93.81 140 TYR A N 1
ATOM 1088 C CA . TYR A 1 140 ? -15.911 3.860 23.036 1.00 93.81 140 TYR A CA 1
ATOM 1089 C C . TYR A 1 140 ? -14.498 3.290 22.922 1.00 93.81 140 TYR A C 1
ATOM 1091 O O . TYR A 1 140 ? -14.046 2.532 23.778 1.00 93.81 140 TYR A O 1
ATOM 1099 N N . THR A 1 141 ? -13.810 3.613 21.827 1.00 90.31 141 THR A N 1
ATOM 1100 C CA . THR A 1 141 ? -12.454 3.094 21.563 1.00 90.31 141 THR A CA 1
ATOM 1101 C C . THR A 1 141 ? -11.369 4.092 21.946 1.00 90.31 141 THR A C 1
ATOM 1103 O O . THR A 1 141 ? -10.280 3.691 22.348 1.00 90.31 141 THR A O 1
ATOM 1106 N N . LYS A 1 142 ? -11.671 5.393 21.854 1.00 92.12 142 LYS A N 1
ATOM 1107 C CA . LYS A 1 142 ? -10.746 6.483 22.174 1.00 92.12 142 LYS A CA 1
ATOM 1108 C C . LYS A 1 142 ? -11.243 7.285 23.371 1.00 92.12 142 LYS A C 1
ATOM 1110 O O . LYS A 1 142 ? -12.439 7.537 23.502 1.00 92.12 142 LYS A O 1
ATOM 1115 N N . VAL A 1 143 ? -10.294 7.772 24.171 1.00 93.12 143 VAL A N 1
ATOM 1116 C CA . VAL A 1 143 ? -10.547 8.638 25.338 1.00 93.12 143 VAL A CA 1
ATOM 1117 C C . VAL A 1 143 ? -11.376 9.864 24.946 1.00 93.12 143 VAL A C 1
ATOM 1119 O O . VAL A 1 143 ? -12.396 10.149 25.563 1.00 93.12 143 VAL A O 1
ATOM 1122 N N . THR A 1 144 ? -10.992 10.549 23.867 1.00 93.88 144 THR A N 1
ATOM 1123 C CA . THR A 1 144 ? -11.649 11.787 23.421 1.00 93.88 144 THR A CA 1
ATOM 1124 C C . THR A 1 144 ? -13.100 11.567 22.992 1.00 93.88 144 THR A C 1
ATOM 1126 O O . THR A 1 144 ? -13.963 12.398 23.260 1.00 93.88 144 THR A O 1
ATOM 1129 N N . GLU A 1 145 ? -13.400 10.436 22.350 1.00 94.00 145 GLU A N 1
ATOM 1130 C CA . GLU A 1 145 ? -14.767 10.072 21.963 1.00 94.00 145 GLU A CA 1
ATOM 1131 C C . GLU A 1 145 ? -15.647 9.846 23.198 1.00 94.00 145 GLU A C 1
ATOM 1133 O O . GLU A 1 145 ? -16.799 10.286 23.229 1.00 94.00 145 GLU A O 1
ATOM 1138 N N . PHE A 1 146 ? -15.092 9.207 24.231 1.00 96.00 146 PHE A N 1
ATOM 1139 C CA . PHE A 1 146 ? -15.782 8.973 25.494 1.00 96.00 146 PHE A CA 1
ATOM 1140 C C . PHE A 1 146 ? -16.029 10.273 26.267 1.00 96.00 146 PHE A C 1
ATOM 1142 O O . PHE A 1 146 ? -17.143 10.513 26.725 1.00 96.00 146 PHE A O 1
ATOM 1149 N N . GLU A 1 147 ? -15.036 11.155 26.364 1.00 94.38 147 GLU A N 1
ATOM 1150 C CA . GLU A 1 147 ? -15.181 12.459 27.028 1.00 94.38 147 GLU A CA 1
ATOM 1151 C C . GLU A 1 147 ? -16.218 13.353 26.333 1.00 94.38 147 GLU A C 1
ATOM 1153 O O . GLU A 1 147 ? -17.084 13.947 26.986 1.00 94.38 147 GLU A O 1
ATOM 1158 N N . ASN A 1 148 ? -16.194 13.394 24.999 1.00 95.44 148 ASN A N 1
ATOM 1159 C CA . ASN A 1 148 ? -17.194 14.105 24.202 1.00 95.44 148 ASN A CA 1
ATOM 1160 C C . ASN A 1 148 ? -18.594 13.518 24.405 1.00 95.44 148 ASN A C 1
ATOM 1162 O O . ASN A 1 148 ? -19.582 14.248 24.480 1.00 95.44 148 ASN A O 1
ATOM 1166 N N . HIS A 1 149 ? -18.700 12.195 24.532 1.00 95.00 149 HIS A N 1
ATOM 1167 C CA . HIS A 1 149 ? -19.963 11.566 24.879 1.00 95.00 149 HIS A CA 1
ATOM 1168 C C . HIS A 1 149 ? -20.451 11.977 26.273 1.00 95.00 149 HIS A C 1
ATOM 1170 O O . HIS A 1 149 ? -21.605 12.383 26.413 1.00 95.00 149 HIS A O 1
ATOM 1176 N N . MET A 1 150 ? -19.588 11.904 27.287 1.00 93.25 150 MET A N 1
ATOM 1177 C CA . MET A 1 150 ? -19.927 12.215 28.679 1.00 93.25 150 MET A CA 1
ATOM 1178 C C . MET A 1 150 ? -20.340 13.679 28.883 1.00 93.25 150 MET A C 1
ATOM 1180 O O . MET A 1 150 ? -21.149 13.961 29.763 1.00 93.25 150 MET A O 1
ATOM 1184 N N . SER A 1 151 ? -19.823 14.591 28.058 1.00 93.44 151 SER A N 1
ATOM 1185 C CA . SER A 1 151 ? -20.185 16.017 28.049 1.00 93.44 151 SER A CA 1
ATOM 1186 C C . SER A 1 151 ? -21.360 16.357 27.121 1.00 93.44 151 SER A C 1
ATOM 1188 O O . SER A 1 151 ? -21.866 17.481 27.149 1.00 93.44 151 SER A O 1
ATOM 1190 N N . SER A 1 152 ? -21.832 15.408 26.304 1.00 93.25 152 SER A N 1
ATOM 1191 C CA . SER A 1 152 ? -22.912 15.660 25.347 1.00 93.25 152 SER A CA 1
ATOM 1192 C C . SER A 1 152 ? -24.252 15.927 26.042 1.00 93.25 152 SER A C 1
ATOM 1194 O O . SER A 1 152 ? -24.616 15.286 27.034 1.00 93.25 152 SER A O 1
ATOM 1196 N N . TYR A 1 153 ? -25.025 16.859 25.478 1.00 94.62 153 TYR A N 1
ATOM 1197 C CA . TYR A 1 153 ? -26.362 17.205 25.967 1.00 94.62 153 TYR A CA 1
ATOM 1198 C C . TYR A 1 153 ? -27.273 15.971 26.076 1.00 94.62 153 TYR A C 1
ATOM 1200 O O . TYR A 1 153 ? -27.921 15.765 27.104 1.00 94.62 153 TYR A O 1
ATOM 1208 N N . ASP A 1 154 ? -27.253 15.100 25.063 1.00 92.50 154 ASP A N 1
ATOM 1209 C CA . ASP A 1 154 ? -28.054 13.873 25.028 1.00 92.50 154 ASP A CA 1
ATOM 1210 C C . ASP A 1 154 ? -27.685 12.888 26.143 1.00 92.50 154 ASP A C 1
ATOM 1212 O O . ASP A 1 154 ? -28.573 12.279 26.747 1.00 92.50 154 ASP A O 1
ATOM 1216 N N . HIS A 1 155 ? -26.391 12.744 26.458 1.00 94.81 155 HIS A N 1
ATOM 1217 C CA . HIS A 1 155 ? -25.945 11.905 27.570 1.00 94.81 155 HIS A CA 1
ATOM 1218 C C . HIS A 1 155 ? -26.469 12.442 28.906 1.00 94.81 155 HIS A C 1
ATOM 1220 O O . HIS A 1 155 ? -27.078 11.697 29.678 1.00 94.81 155 HIS A O 1
ATOM 1226 N N . HIS A 1 156 ? -26.307 13.744 29.160 1.00 94.88 156 HIS A N 1
ATOM 1227 C CA . HIS A 1 156 ? -26.812 14.379 30.377 1.00 94.88 156 HIS A CA 1
ATOM 1228 C C . HIS A 1 156 ? -28.329 14.265 30.512 1.00 94.88 156 HIS A C 1
ATOM 1230 O O . HIS A 1 156 ? -28.834 14.002 31.606 1.00 94.88 156 HIS A O 1
ATOM 1236 N N . HIS A 1 157 ? -29.058 14.429 29.410 1.00 94.50 157 HIS A N 1
ATOM 1237 C CA . HIS A 1 157 ? -30.502 14.268 29.389 1.00 94.50 157 HIS A CA 1
ATOM 1238 C C . HIS A 1 157 ? -30.863 12.824 29.753 1.00 94.50 157 HIS A C 1
ATOM 1240 O O . HIS A 1 157 ? -31.524 12.594 30.765 1.00 94.50 157 HIS A O 1
ATOM 1246 N N . LYS A 1 158 ? -30.330 11.831 29.029 1.00 94.06 158 LYS A N 1
ATOM 1247 C CA . LYS A 1 158 ? -30.588 10.404 29.286 1.00 94.06 158 LYS A CA 1
ATOM 1248 C C . LYS A 1 158 ? -30.240 9.990 30.721 1.00 94.06 158 LYS A C 1
ATOM 1250 O O . LYS A 1 158 ? -30.996 9.233 31.333 1.00 94.06 158 LYS A O 1
ATOM 1255 N N . LYS A 1 159 ? -29.159 10.538 31.283 1.00 95.38 159 LYS A N 1
ATOM 1256 C CA . LYS A 1 159 ? -28.768 10.339 32.684 1.00 95.38 159 LYS A CA 1
ATOM 1257 C C . LYS A 1 159 ? -29.839 10.860 33.645 1.00 95.38 159 LYS A C 1
ATOM 1259 O O . LYS A 1 159 ? -30.328 10.096 34.474 1.00 95.38 159 LYS A O 1
ATOM 1264 N N . ARG A 1 160 ? -30.278 12.112 33.477 1.00 94.56 160 ARG A N 1
ATOM 1265 C CA . ARG A 1 160 ? -31.334 12.717 34.309 1.00 94.56 160 ARG A CA 1
ATOM 1266 C C . ARG A 1 160 ? -32.663 11.960 34.210 1.00 94.56 160 ARG A C 1
ATOM 1268 O O . ARG A 1 160 ? -33.325 11.776 35.226 1.00 94.56 160 ARG A O 1
ATOM 1275 N N . PHE A 1 161 ? -33.050 11.460 33.031 1.00 93.44 161 PHE A N 1
ATOM 1276 C CA . PHE A 1 161 ? -34.259 10.625 32.896 1.00 93.44 161 PHE A CA 1
ATOM 1277 C C . PHE A 1 161 ? -34.154 9.305 33.657 1.00 93.44 161 PHE A C 1
ATOM 1279 O O . PHE A 1 161 ? -35.132 8.871 34.270 1.00 93.44 161 PHE A O 1
ATOM 1286 N N . LYS A 1 162 ? -32.983 8.659 33.622 1.00 93.06 162 LYS A N 1
ATOM 1287 C CA . LYS A 1 162 ? -32.737 7.414 34.358 1.00 93.06 162 LYS A CA 1
ATOM 1288 C C . LYS A 1 162 ? -32.850 7.653 35.868 1.00 93.06 162 LYS A C 1
ATOM 1290 O O . LYS A 1 162 ? -33.606 6.942 36.524 1.00 93.06 162 LYS A O 1
ATOM 1295 N N . GLU A 1 163 ? -32.217 8.711 36.374 1.00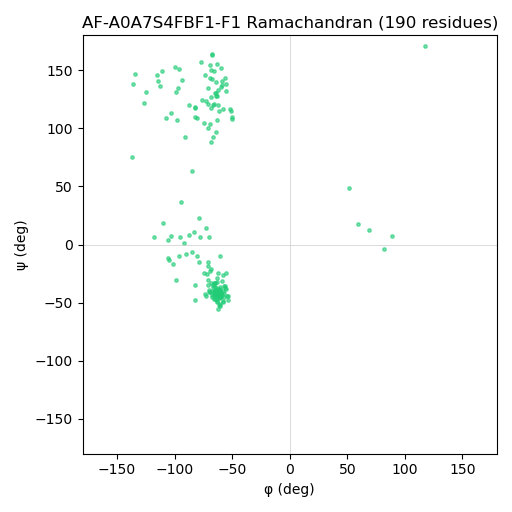 92.31 163 GLU A N 1
ATOM 1296 C CA . GLU A 1 163 ? -32.274 9.116 37.788 1.00 92.31 163 GLU A CA 1
ATOM 1297 C C . GLU A 1 163 ? -33.704 9.459 38.242 1.00 92.31 163 GLU A C 1
ATOM 1299 O O . GLU A 1 163 ? -34.157 8.971 39.276 1.00 92.31 163 GLU A O 1
ATOM 1304 N N . MET A 1 164 ? -34.462 10.227 37.447 1.00 91.38 164 MET A N 1
ATOM 1305 C CA . MET A 1 164 ? -35.865 10.552 37.748 1.00 91.38 164 MET A CA 1
ATOM 1306 C C . MET A 1 164 ? -36.733 9.292 37.833 1.00 91.38 164 MET A C 1
ATOM 1308 O O . MET A 1 164 ? -37.502 9.115 38.780 1.00 91.38 164 MET A O 1
ATOM 1312 N N . ARG A 1 165 ? -36.568 8.369 36.879 1.00 92.25 165 ARG A N 1
ATOM 1313 C CA . ARG A 1 165 ? -37.291 7.092 36.854 1.00 92.25 165 ARG A CA 1
ATOM 1314 C C . ARG A 1 165 ? -36.916 6.195 38.036 1.00 92.25 165 ARG A C 1
ATOM 1316 O O . ARG A 1 165 ? -37.765 5.472 38.555 1.00 92.25 165 ARG A O 1
ATOM 1323 N N . GLU A 1 166 ? -35.657 6.199 38.456 1.00 91.19 166 GLU A N 1
ATOM 1324 C CA . GLU A 1 166 ? -35.193 5.454 39.630 1.00 91.19 166 GLU A CA 1
ATOM 1325 C C . GLU A 1 166 ? -35.719 6.059 40.936 1.00 91.19 166 GLU A C 1
ATOM 1327 O O . GLU A 1 166 ? -36.192 5.314 41.796 1.00 91.19 166 GLU A O 1
ATOM 1332 N N . ALA A 1 167 ? -35.749 7.389 41.052 1.00 91.50 167 ALA A N 1
ATOM 1333 C CA . ALA A 1 167 ? -36.335 8.089 42.191 1.00 91.50 167 ALA A CA 1
ATOM 1334 C C . ALA A 1 167 ? -37.849 7.831 42.315 1.00 91.50 167 ALA A C 1
ATOM 1336 O O . ALA A 1 167 ? -38.339 7.567 43.416 1.00 91.50 167 ALA A O 1
ATOM 1337 N N . GLU A 1 168 ? -38.599 7.823 41.208 1.00 89.94 168 GLU A N 1
ATOM 1338 C CA . GLU A 1 168 ? -40.017 7.429 41.216 1.00 89.94 168 GLU A CA 1
ATOM 1339 C C . GLU A 1 168 ? -40.213 5.958 41.596 1.00 89.94 168 GLU A C 1
ATOM 1341 O O . GLU A 1 168 ? -41.082 5.630 42.409 1.00 89.94 168 GLU A O 1
ATOM 1346 N N . LYS A 1 169 ? -39.381 5.050 41.071 1.00 91.38 169 LYS A N 1
ATOM 1347 C CA . LYS A 1 169 ? -39.392 3.635 41.480 1.00 91.38 169 LYS A CA 1
ATOM 1348 C C . LYS A 1 169 ? -39.094 3.466 42.971 1.00 91.38 169 LYS A C 1
ATOM 1350 O O . LYS A 1 169 ? -39.703 2.619 43.619 1.00 91.38 169 LYS A O 1
ATOM 1355 N N . ALA A 1 170 ? -38.171 4.244 43.529 1.00 90.44 170 ALA A N 1
ATOM 1356 C CA . ALA A 1 170 ? -37.860 4.210 44.954 1.00 90.44 170 ALA A CA 1
ATOM 1357 C C . ALA A 1 170 ? -39.034 4.740 45.793 1.00 90.44 170 ALA A C 1
ATOM 1359 O O . ALA A 1 170 ? -39.429 4.094 46.763 1.00 90.44 170 ALA A O 1
ATOM 1360 N N . ARG A 1 171 ? -39.658 5.851 45.377 1.00 88.56 171 ARG A N 1
ATOM 1361 C CA . ARG A 1 171 ? -40.851 6.417 46.031 1.00 88.56 171 ARG A CA 1
ATOM 1362 C C . ARG A 1 171 ? -42.038 5.452 46.018 1.00 88.56 171 ARG A C 1
ATOM 1364 O O . ARG A 1 171 ? -42.659 5.239 47.053 1.00 88.56 171 ARG A O 1
ATOM 1371 N N . THR A 1 172 ? -42.322 4.826 44.878 1.00 84.31 172 THR A N 1
ATOM 1372 C CA . THR A 1 172 ? -43.410 3.838 44.736 1.00 84.31 172 THR A CA 1
ATOM 1373 C C . THR A 1 172 ? -43.144 2.541 45.502 1.00 84.31 172 THR A C 1
ATOM 1375 O O . THR A 1 172 ? -44.075 1.941 46.033 1.00 84.31 172 THR A O 1
ATOM 1378 N N . LYS A 1 173 ? -41.882 2.102 45.615 1.00 87.06 173 LYS A N 1
ATOM 1379 C CA . LYS A 1 173 ? -41.505 0.990 46.503 1.00 87.06 173 LYS A CA 1
ATOM 1380 C C . LYS A 1 173 ? -41.673 1.350 47.980 1.00 87.06 173 LYS A C 1
ATOM 1382 O O . LYS A 1 173 ? -42.132 0.505 48.737 1.00 87.06 173 LYS A O 1
ATOM 1387 N N . ALA A 1 174 ? -41.329 2.576 48.375 1.00 79.94 174 ALA A N 1
ATOM 1388 C CA . ALA A 1 174 ? -41.458 3.047 49.753 1.00 79.94 174 ALA A CA 1
ATOM 1389 C C . ALA A 1 174 ? -42.920 3.271 50.182 1.00 79.94 174 ALA A C 1
ATOM 1391 O O . ALA A 1 174 ? -43.243 3.070 51.348 1.00 79.94 174 ALA A O 1
ATOM 1392 N N . SER A 1 175 ? -43.816 3.644 49.258 1.00 73.50 175 SER A N 1
ATOM 1393 C CA . SER A 1 175 ? -45.249 3.802 49.554 1.00 73.50 175 SER A CA 1
ATOM 1394 C C . SER A 1 175 ? -46.034 2.484 49.572 1.00 73.50 175 SER A C 1
ATOM 1396 O O . SER A 1 175 ? -47.194 2.469 49.986 1.00 73.50 175 SER A O 1
ATOM 1398 N N . LYS A 1 176 ? -45.431 1.365 49.142 1.00 72.38 176 LYS A N 1
ATOM 1399 C CA . LYS A 1 176 ? -46.071 0.045 49.145 1.00 72.38 176 LYS A CA 1
ATOM 1400 C C . LYS A 1 176 ? -45.951 -0.577 50.548 1.00 72.38 176 LYS A C 1
ATOM 1402 O O . LYS A 1 176 ? -44.828 -0.813 50.993 1.00 72.38 176 LYS A O 1
ATOM 1407 N N . PRO A 1 177 ? -47.057 -0.869 51.260 1.00 59.47 177 PRO A N 1
ATOM 1408 C CA . PRO A 1 177 ? -46.982 -1.440 52.602 1.00 59.47 177 PRO A CA 1
ATOM 1409 C C . PRO A 1 177 ? -46.309 -2.819 52.548 1.00 59.47 177 PRO 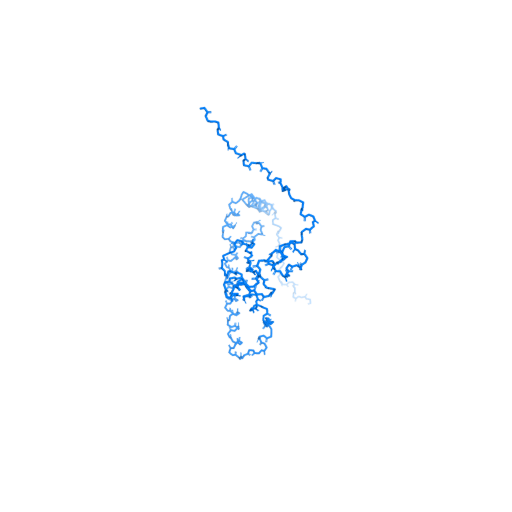A C 1
ATOM 1411 O O . PRO A 1 177 ? -46.698 -3.678 51.753 1.00 59.47 177 PRO A O 1
ATOM 1414 N N . GLN A 1 178 ? -45.280 -3.037 53.376 1.00 60.06 178 GLN A N 1
ATOM 1415 C CA . GLN A 1 178 ? -44.657 -4.353 53.531 1.00 60.06 178 GLN A CA 1
ATOM 1416 C C . GLN A 1 178 ? -45.696 -5.330 54.098 1.00 60.06 178 GLN A C 1
ATOM 1418 O O . GLN A 1 178 ? -46.036 -5.273 55.279 1.00 60.06 178 GLN A O 1
ATOM 1423 N N . ALA A 1 179 ? -46.196 -6.247 53.268 1.00 58.72 179 ALA A N 1
ATOM 1424 C CA . ALA A 1 179 ? -46.935 -7.402 53.756 1.00 58.72 179 ALA A CA 1
ATOM 1425 C C . ALA A 1 179 ? -45.995 -8.222 54.656 1.00 58.72 179 ALA A C 1
ATOM 1427 O O . ALA A 1 179 ? -44.972 -8.727 54.185 1.00 58.72 179 ALA A O 1
ATOM 1428 N N . LYS A 1 180 ? -46.317 -8.309 55.956 1.00 52.34 180 LYS A N 1
ATOM 1429 C CA . LYS A 1 180 ? -45.635 -9.178 56.925 1.00 52.34 180 LYS A CA 1
ATOM 1430 C C . LYS A 1 180 ? -45.566 -10.590 56.339 1.00 52.34 180 LYS A C 1
ATOM 1432 O O . LYS A 1 180 ? -46.577 -11.278 56.257 1.00 52.34 180 LYS A O 1
ATOM 1437 N N . LYS A 1 181 ? -44.374 -11.024 55.927 1.00 57.22 181 LYS A N 1
ATOM 1438 C CA . LYS A 1 181 ? -44.106 -12.432 55.634 1.00 57.22 181 LYS A CA 1
ATOM 1439 C C . LYS A 1 181 ? -44.094 -13.152 56.981 1.00 57.22 181 LYS A C 1
ATOM 1441 O O . LYS A 1 181 ? -43.121 -13.037 57.725 1.00 57.22 181 LYS A O 1
ATOM 1446 N N . GLU A 1 182 ? -45.193 -13.824 57.315 1.00 55.50 182 GLU A N 1
ATOM 1447 C CA . GLU A 1 182 ? -45.218 -14.807 58.397 1.00 55.50 182 GLU A CA 1
ATOM 1448 C C . GLU A 1 182 ? -44.081 -15.804 58.154 1.00 55.50 182 GLU A C 1
ATOM 1450 O O . GLU A 1 182 ? -44.021 -16.483 57.126 1.00 55.50 182 GLU A O 1
ATOM 1455 N N . ARG A 1 183 ? -43.120 -15.834 59.077 1.00 56.75 183 ARG A N 1
ATOM 1456 C CA . ARG A 1 183 ? -42.088 -16.864 59.113 1.00 56.75 183 ARG A CA 1
ATOM 1457 C C . ARG A 1 183 ? -42.780 -18.116 59.645 1.00 56.75 183 ARG A C 1
ATOM 1459 O O . ARG A 1 183 ? -43.095 -18.164 60.825 1.00 56.75 183 ARG A O 1
ATOM 1466 N N . LYS A 1 184 ? -43.078 -19.085 58.778 1.00 54.53 184 LYS A N 1
ATOM 1467 C CA . LYS A 1 184 ? -43.456 -20.429 59.229 1.00 54.53 184 LYS A CA 1
ATOM 1468 C C . LYS A 1 184 ? -42.203 -21.095 59.792 1.00 54.53 184 LYS A C 1
ATOM 1470 O O . LYS A 1 184 ? -41.194 -21.183 59.092 1.00 54.53 184 LYS A O 1
ATOM 1475 N N . ASP A 1 185 ? -42.272 -21.481 61.061 1.00 54.56 185 ASP A N 1
ATOM 1476 C CA . ASP A 1 185 ? -41.185 -22.118 61.796 1.00 54.56 185 ASP A CA 1
ATOM 1477 C C . ASP A 1 185 ? -40.745 -23.432 61.120 1.00 54.56 185 ASP A C 1
ATOM 1479 O O . ASP A 1 185 ? -41.590 -24.201 60.652 1.00 54.56 185 ASP A O 1
ATOM 1483 N N . PRO A 1 186 ? -39.433 -23.735 61.080 1.00 58.78 186 PRO A N 1
ATOM 1484 C CA . PRO A 1 186 ? -38.882 -24.887 60.358 1.00 58.78 186 PRO A CA 1
ATOM 1485 C C . PRO A 1 186 ? -39.209 -26.261 60.981 1.00 58.78 186 PRO A C 1
ATOM 1487 O O . PRO A 1 186 ? -38.711 -27.273 60.502 1.00 58.78 186 PRO A O 1
ATOM 1490 N N . ALA A 1 187 ? -40.044 -26.330 62.022 1.00 58.12 187 ALA A N 1
ATOM 1491 C CA . ALA A 1 187 ? -40.365 -27.572 62.731 1.00 58.12 187 ALA A CA 1
ATOM 1492 C C . ALA A 1 187 ? -41.503 -28.404 62.098 1.00 58.12 187 ALA A C 1
ATOM 1494 O O . ALA A 1 187 ? -41.747 -29.519 62.544 1.00 58.12 187 ALA A O 1
ATOM 1495 N N . ILE A 1 188 ? -42.198 -27.900 61.068 1.00 55.00 188 ILE A N 1
ATOM 1496 C CA . ILE A 1 188 ? -43.378 -28.577 60.481 1.00 55.00 188 ILE A CA 1
ATOM 1497 C C . ILE A 1 188 ? -43.026 -29.417 59.229 1.00 55.00 188 ILE A C 1
ATOM 1499 O O . ILE A 1 188 ? -43.835 -30.214 58.777 1.00 55.00 188 ILE A O 1
ATOM 1503 N N . LEU A 1 189 ? -41.807 -29.317 58.685 1.00 56.03 189 LEU A N 1
ATOM 1504 C CA . LEU A 1 189 ? -41.392 -30.033 57.460 1.00 56.03 189 LEU A CA 1
ATOM 1505 C C . LEU A 1 189 ? -40.660 -31.370 57.704 1.00 56.03 189 LEU A C 1
ATOM 1507 O O . LEU A 1 189 ? -40.162 -31.963 56.755 1.00 56.03 189 LEU A O 1
ATOM 1511 N N . ALA A 1 190 ? -40.568 -31.839 58.953 1.00 52.53 190 ALA A N 1
ATOM 1512 C CA . ALA A 1 190 ? -39.847 -33.068 59.319 1.00 52.53 190 ALA A CA 1
ATOM 1513 C C . ALA A 1 190 ? -40.766 -34.227 59.760 1.00 52.53 190 ALA A C 1
ATOM 1515 O O . ALA A 1 190 ? -40.307 -35.155 60.422 1.00 52.53 190 ALA A O 1
ATOM 1516 N N . ALA A 1 191 ? -42.055 -34.170 59.423 1.00 49.41 191 ALA A N 1
ATOM 1517 C CA . ALA A 1 191 ? -43.011 -35.235 59.704 1.00 49.41 191 ALA A CA 1
ATOM 1518 C C . ALA A 1 191 ? -43.912 -35.475 58.486 1.00 49.41 191 ALA A C 1
ATOM 1520 O O . ALA A 1 191 ? -45.060 -35.046 58.479 1.00 49.41 191 ALA A O 1
ATOM 1521 N N . GLU A 1 192 ? -43.361 -36.134 57.469 1.00 40.41 192 GLU A N 1
ATOM 1522 C CA . GLU A 1 192 ? -44.086 -36.934 56.470 1.00 40.41 192 GLU A CA 1
ATOM 1523 C C . GLU A 1 192 ? -43.148 -37.997 55.889 1.00 40.41 192 GLU A C 1
ATOM 1525 O O . GLU A 1 192 ? -41.963 -37.667 55.643 1.00 40.41 192 GLU A O 1
#

Organism: Chrysotila carterae (NCBI:txid13221)

Solvent-accessible surface area (backbone atoms only — not comparable to full-atom values): 12440 Å² total; per-residue (Å²): 138,84,79,82,86,73,79,60,91,81,61,75,79,71,77,90,62,91,56,92,84,60,84,75,81,52,88,87,49,82,76,56,76,84,40,67,68,50,46,51,42,44,73,74,69,52,55,88,100,49,17,58,66,97,84,34,78,36,79,71,70,72,84,82,81,83,81,76,89,61,95,64,62,90,68,47,66,58,54,52,48,52,54,50,46,64,65,62,74,53,83,79,76,49,70,71,58,53,64,73,71,50,52,73,70,53,49,51,57,49,51,51,50,50,52,52,49,49,54,53,50,52,51,48,50,59,61,36,60,71,36,53,36,90,81,74,76,46,80,34,88,46,70,68,62,34,52,54,46,70,69,29,68,67,48,52,50,53,43,52,54,50,52,52,54,50,52,51,51,51,51,56,57,70,71,49,80,82,76,83,76,78,77,78,69,85,80,72,82,81,77,129